Protein AF-A0A445JKV9-F1 (afdb_monomer)

Sequence (192 aa):
MEEHMKHLELVLLVLMQHDLKVNQNKCIFGQASFEYHRHIITSKGVATDPKKLEATWLWPIPKDIKGLRVFLGLGLIGYYWRFVKEYAVFHISLLEKVVGPTQQPQPLPFMLTEDLQISLDYEVLLTLDKEKHQVDGPIYYYVFNSLLYCLLVMHIYWWVLIFRMLVKQIQARGKVSEDVRSDSEDEDEHED

InterPro domains:
  IPR016439 Sphingosine N-acyltransferase Lag1/Lac1-like [PTHR12560] (131-191)
  IPR043128 Reverse transcriptase/Diguanylate cyclase domain [G3DSA:3.30.70.270] (1-48)
  IPR043502 DNA/RNA polymerase superfamily [SSF56672] (1-140)

Foldseek 3Di:
DVVQVVVVVVVVVVCVVVVHDDDPVPDDGDDQWDDDPQWIQHPVGIHGDVVLVVVLVPDDQDQEPVSL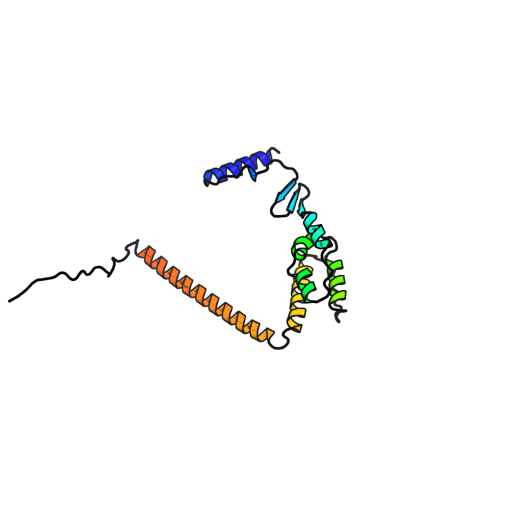CQNQPPHSCVVCVVVDPPSVVVNVVSCCVRVNDDPDDDDDDPDDPPVVSVVCNVVSVVVVVCVVCVDCVVVCVVVVVVVVVVVVVVVVVVVVVVVVVVVVCVVVVNPPPPDPPDPDPDDDDDDD

Solvent-accessible surface area (backbone atoms only — not comparable to full-atom values): 12041 Å² total; per-residue (Å²): 110,72,67,58,52,53,52,49,52,53,53,51,52,54,32,55,77,69,76,51,84,82,60,67,95,80,60,84,78,94,67,74,57,49,81,53,100,74,27,37,41,38,91,92,45,80,40,71,46,63,73,59,53,48,54,56,70,69,51,77,82,55,80,44,71,70,48,40,45,43,52,52,77,73,32,75,42,63,73,48,42,92,77,40,85,66,43,68,61,58,49,53,56,50,48,40,70,61,77,41,84,72,97,70,92,73,92,75,75,94,76,64,85,69,61,54,49,59,48,49,55,51,50,52,47,49,54,60,47,44,73,74,35,80,80,54,51,69,57,52,52,55,53,51,50,51,52,51,51,52,50,51,52,48,51,53,50,51,50,52,49,51,50,55,50,50,53,50,48,60,74,51,70,74,67,72,78,76,75,97,79,74,82,77,92,78,80,91,80,88,86,137

Secondary structure (DSSP, 8-state):
-HHHHHHHHHHHHHHHHTT----GGG---S-SEEEETTEEEETTEEEE-HHHHHHHHTSPPP-SHHHHHHHHTSSHHHHHGGGSTTHHHHHHHHHHHHH---S------S--TTHHHHHHHHHHHHHHHHHH-TTTHHHHHHHHHHHHHHHHHHHHHHHHHHHHHHHHHHHTTT-PPPPTT-----------

pLDDT: mean 71.94, std 15.73, range [35.44, 96.56]

Nearest PDB structures (foldseek):
  7o0h-assembly1_A  TM=6.120E-01  e=7.005E-03  White-tufted-ear marmoset simian foamy virus
  7o24-assembly1_A  TM=6.141E-01  e=9.662E-03  White-tufted-ear marmoset simian foamy virus
  4hkq-assembly1_A  TM=6.105E-01  e=3.977E-02  Xenotropic MuLV-related virus VP62

Mean predicted aligned error: 18.86 Å

Organism: Glycine soja (NCBI:txid3848)

Structure (mmCIF, N/CA/C/O backbone):
data_AF-A0A445JKV9-F1
#
_entry.id   AF-A0A445JKV9-F1
#
loop_
_atom_site.group_PDB
_atom_site.id
_atom_site.type_symbol
_atom_site.label_atom_id
_atom_site.label_alt_id
_atom_site.label_comp_id
_atom_site.label_asym_id
_atom_site.label_entity_id
_atom_site.label_seq_id
_atom_site.pdbx_PDB_ins_code
_atom_site.Cartn_x
_atom_site.Cartn_y
_atom_site.Cartn_z
_atom_site.occupancy
_atom_site.B_iso_or_equiv
_atom_site.auth_seq_id
_atom_site.auth_comp_id
_atom_site.auth_asym_id
_atom_site.auth_atom_id
_atom_site.pdbx_PDB_model_num
ATOM 1 N N . MET A 1 1 ? -5.142 24.068 16.099 1.00 78.50 1 MET A N 1
ATOM 2 C CA . MET A 1 1 ? -4.364 23.545 17.245 1.00 78.50 1 MET A CA 1
ATOM 3 C C . MET A 1 1 ? -5.272 22.941 18.309 1.00 78.50 1 MET A C 1
ATOM 5 O O . MET A 1 1 ? -5.038 21.810 18.704 1.00 78.50 1 MET A O 1
ATOM 9 N N . GLU A 1 2 ? -6.339 23.633 18.714 1.00 87.12 2 GLU A N 1
ATOM 10 C CA . GLU A 1 2 ? -7.327 23.107 19.674 1.00 87.12 2 GLU A CA 1
ATOM 11 C C . GLU A 1 2 ? -7.952 21.771 19.246 1.00 87.12 2 GLU A C 1
ATOM 13 O O . GLU A 1 2 ? -8.026 20.837 20.036 1.00 87.12 2 GLU A O 1
ATOM 18 N N . GLU A 1 3 ? -8.337 21.637 17.976 1.00 88.12 3 GLU A N 1
ATOM 19 C CA . GLU A 1 3 ? -8.896 20.390 17.438 1.00 88.12 3 GLU A CA 1
ATOM 20 C C . GLU A 1 3 ? -7.900 19.217 17.478 1.00 88.12 3 GLU A C 1
ATOM 22 O O . GLU A 1 3 ? -8.265 18.098 17.826 1.00 88.12 3 GLU A O 1
ATOM 27 N N . HIS A 1 4 ? -6.617 19.476 17.205 1.00 87.00 4 HIS A N 1
ATOM 28 C CA . HIS A 1 4 ? -5.565 18.459 17.298 1.00 87.00 4 HIS A CA 1
ATOM 29 C C . HIS A 1 4 ? -5.412 17.937 18.730 1.00 87.00 4 HIS A C 1
ATOM 31 O O . HIS A 1 4 ? -5.269 16.734 18.919 1.00 87.00 4 HIS A O 1
ATOM 37 N N . MET A 1 5 ? -5.490 18.821 19.730 1.00 90.12 5 MET A N 1
ATOM 38 C CA . MET A 1 5 ? -5.436 18.422 21.140 1.00 90.12 5 MET A CA 1
ATOM 39 C C . MET A 1 5 ? -6.629 17.547 21.530 1.00 90.12 5 MET A C 1
ATOM 41 O O . MET A 1 5 ? -6.430 16.523 22.176 1.00 90.12 5 MET A O 1
ATOM 45 N N . LYS A 1 6 ? -7.842 17.889 21.070 1.00 93.31 6 LYS A N 1
ATOM 46 C CA . LYS A 1 6 ? -9.047 17.070 21.298 1.00 93.31 6 LYS A CA 1
ATOM 47 C C . LYS A 1 6 ? -8.914 15.672 20.688 1.00 93.31 6 LYS A C 1
ATOM 49 O O . LYS A 1 6 ? -9.215 14.679 21.343 1.00 93.31 6 LYS A O 1
ATOM 54 N N . HIS A 1 7 ? -8.438 15.580 19.445 1.00 93.00 7 HIS A N 1
ATOM 55 C CA . HIS A 1 7 ? -8.210 14.287 18.795 1.00 93.00 7 HIS A CA 1
ATOM 56 C C . HIS A 1 7 ? -7.113 13.476 19.488 1.00 93.00 7 HIS A C 1
ATOM 58 O O . HIS A 1 7 ? -7.263 12.268 19.652 1.00 93.00 7 HIS A O 1
ATOM 64 N N . LEU A 1 8 ? -6.031 14.129 19.918 1.00 93.06 8 LEU A N 1
ATOM 65 C CA . LEU A 1 8 ? -4.949 13.472 20.641 1.00 93.06 8 LEU A CA 1
ATOM 66 C C . LEU A 1 8 ? -5.444 12.869 21.961 1.00 93.06 8 LEU A C 1
ATOM 68 O O . LEU A 1 8 ? -5.146 11.714 22.251 1.00 93.06 8 LEU A O 1
ATOM 72 N N . GLU A 1 9 ? -6.221 13.631 22.731 1.00 94.38 9 GLU A N 1
ATOM 73 C CA . GLU A 1 9 ? -6.819 13.172 23.985 1.00 94.38 9 GLU A CA 1
ATOM 74 C C . GLU A 1 9 ? -7.703 11.941 23.759 1.00 94.38 9 GLU A C 1
ATOM 76 O O . GLU A 1 9 ? -7.530 10.925 24.429 1.00 94.38 9 GLU A O 1
ATOM 81 N N . LEU A 1 10 ? -8.580 11.986 22.753 1.00 95.44 10 LEU A N 1
ATOM 82 C CA . LEU A 1 10 ? -9.461 10.869 22.418 1.00 95.44 10 LEU A CA 1
ATOM 83 C C . LEU A 1 10 ? -8.676 9.614 22.012 1.00 95.44 10 LEU A C 1
ATOM 85 O O . LEU A 1 10 ? -8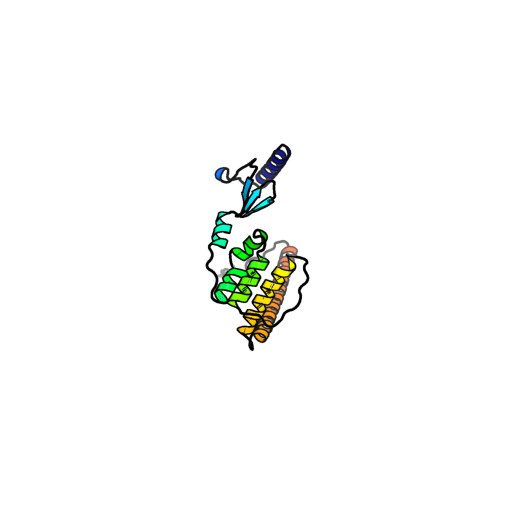.976 8.519 22.484 1.00 95.44 10 LEU A O 1
ATOM 89 N N . VAL A 1 11 ? -7.640 9.762 21.182 1.00 94.62 11 VAL A N 1
ATOM 90 C CA . VAL A 1 11 ? -6.785 8.642 20.763 1.00 94.62 11 VAL A CA 1
ATOM 91 C C . VAL A 1 11 ? -6.047 8.034 21.957 1.00 94.62 11 VAL A C 1
ATOM 93 O O . VAL A 1 11 ? -6.027 6.813 22.100 1.00 94.62 11 VAL A O 1
ATOM 96 N N . LEU A 1 12 ? -5.471 8.856 22.839 1.00 94.12 12 LEU A N 1
ATOM 97 C CA . LEU A 1 12 ? -4.770 8.366 24.028 1.00 94.12 12 LEU A CA 1
ATOM 98 C C . LEU A 1 12 ? -5.722 7.669 25.009 1.00 94.12 12 LEU A C 1
ATOM 100 O O . LEU A 1 12 ? -5.359 6.626 25.550 1.00 94.12 12 LEU A O 1
ATOM 104 N N . LEU A 1 13 ? -6.945 8.179 25.187 1.00 96.19 13 LEU A N 1
ATOM 105 C CA . LEU A 1 13 ? -7.973 7.533 26.008 1.00 96.19 13 LEU A CA 1
ATOM 106 C C . LEU A 1 13 ? -8.351 6.149 25.469 1.00 96.19 13 LEU A C 1
ATOM 108 O O . LEU A 1 13 ? -8.403 5.192 26.239 1.00 96.19 13 LEU A O 1
ATOM 112 N N . VAL A 1 14 ? -8.564 6.018 24.156 1.00 96.56 14 VAL A N 1
ATOM 113 C CA . VAL A 1 14 ? -8.874 4.724 23.521 1.00 96.56 14 VAL A CA 1
ATOM 114 C C . VAL A 1 14 ? -7.713 3.742 23.684 1.00 96.56 14 VAL A C 1
ATOM 116 O O . VAL A 1 14 ? -7.928 2.580 24.024 1.00 96.56 14 VAL A O 1
ATOM 119 N N . LEU A 1 15 ? -6.470 4.197 23.503 1.00 95.69 15 LEU A N 1
ATOM 120 C CA . LEU A 1 15 ? -5.293 3.352 23.722 1.00 95.69 15 LEU A CA 1
ATOM 121 C C . LEU A 1 15 ? -5.214 2.861 25.175 1.00 95.69 15 LEU A C 1
ATOM 123 O O . LEU A 1 15 ? -4.977 1.675 25.395 1.00 95.69 15 LEU A O 1
ATOM 127 N N . MET A 1 16 ? -5.483 3.734 26.152 1.00 95.00 16 MET A N 1
ATOM 128 C CA . MET A 1 16 ? -5.531 3.359 27.569 1.00 95.00 16 MET A CA 1
ATOM 129 C C . MET A 1 16 ? -6.638 2.343 27.874 1.00 95.00 16 MET A C 1
ATOM 131 O O . MET A 1 16 ? -6.401 1.405 28.629 1.00 95.00 16 MET A O 1
ATOM 135 N N . GLN A 1 17 ? -7.827 2.493 27.281 1.00 96.56 17 GLN A N 1
ATOM 136 C CA . GLN A 1 17 ? -8.946 1.556 27.466 1.00 96.56 17 GLN A CA 1
ATOM 137 C C . GLN A 1 17 ? -8.630 0.141 26.965 1.00 96.56 17 GLN A C 1
ATOM 139 O O . GLN A 1 17 ? -9.136 -0.831 27.522 1.00 96.56 17 GLN A O 1
ATOM 144 N N . HIS A 1 18 ? -7.790 0.022 25.936 1.00 96.12 18 HIS A N 1
ATOM 145 C CA . HIS A 1 18 ? -7.376 -1.256 25.354 1.00 96.12 18 HIS A CA 1
ATOM 146 C C . HIS A 1 18 ? -6.009 -1.756 25.858 1.00 96.12 18 HIS A C 1
ATOM 148 O O . HIS A 1 18 ? -5.449 -2.673 25.262 1.00 96.12 18 HIS A O 1
ATOM 154 N N . ASP A 1 19 ? -5.472 -1.166 26.933 1.00 93.88 19 ASP A N 1
ATOM 155 C CA . ASP A 1 19 ? -4.163 -1.501 27.523 1.00 93.88 19 ASP A CA 1
ATOM 156 C C . ASP A 1 19 ? -2.992 -1.433 26.510 1.00 93.88 19 ASP A C 1
ATOM 158 O O . ASP A 1 19 ? -1.994 -2.155 26.585 1.00 93.88 19 ASP A O 1
ATOM 162 N N . LEU A 1 20 ? -3.109 -0.533 25.525 1.00 95.12 20 LEU A N 1
ATOM 163 C CA . LEU A 1 20 ? -2.087 -0.262 24.518 1.00 95.12 20 LEU A CA 1
ATOM 164 C C . LEU A 1 20 ? -1.185 0.888 24.975 1.00 95.12 20 LEU A C 1
ATOM 166 O O . LEU A 1 20 ? -1.643 1.957 25.378 1.00 95.12 20 LEU A O 1
ATOM 170 N N . LYS A 1 21 ? 0.132 0.689 24.862 1.00 91.75 21 LYS A N 1
ATOM 171 C CA . LYS A 1 21 ? 1.142 1.671 25.279 1.00 91.75 21 LYS A CA 1
ATOM 172 C C . LYS A 1 21 ? 1.791 2.351 24.085 1.00 91.75 21 LYS A C 1
ATOM 174 O O . LYS A 1 21 ? 2.139 1.722 23.088 1.00 91.75 21 LYS A O 1
ATOM 179 N N . VAL A 1 22 ? 2.010 3.651 24.231 1.00 91.44 22 VAL A N 1
ATOM 180 C CA . VAL A 1 22 ? 2.654 4.490 23.224 1.00 91.44 22 VAL A CA 1
ATOM 181 C C . VAL A 1 22 ? 4.153 4.578 23.511 1.00 91.44 22 VAL A C 1
ATOM 183 O O . VAL A 1 22 ? 4.565 4.823 24.644 1.00 91.44 22 VAL A O 1
ATOM 186 N N . ASN A 1 23 ? 4.990 4.392 22.489 1.00 92.25 23 ASN A N 1
ATOM 187 C CA . ASN A 1 23 ? 6.436 4.555 22.622 1.00 92.25 23 ASN A CA 1
ATOM 188 C C . ASN A 1 23 ? 6.813 6.029 22.432 1.00 92.25 23 ASN A C 1
ATOM 190 O O . ASN A 1 23 ? 6.849 6.513 21.303 1.00 92.25 23 ASN A O 1
ATOM 194 N N . GLN A 1 24 ? 7.135 6.719 23.529 1.00 87.31 24 GLN A N 1
ATOM 195 C CA . GLN A 1 24 ? 7.471 8.147 23.518 1.00 87.31 24 GLN A CA 1
ATOM 196 C C . GLN A 1 24 ? 8.604 8.493 22.543 1.00 87.31 24 GLN A C 1
ATOM 198 O O . GLN A 1 24 ? 8.520 9.502 21.855 1.00 87.31 24 GLN A O 1
ATOM 203 N N . ASN A 1 25 ? 9.608 7.624 22.392 1.00 88.88 25 ASN A N 1
ATOM 204 C CA . ASN A 1 25 ? 10.743 7.873 21.496 1.00 88.88 25 ASN A CA 1
ATOM 205 C C . ASN A 1 25 ? 10.355 7.856 20.010 1.00 88.88 25 ASN A C 1
ATOM 207 O O . ASN A 1 25 ? 11.118 8.326 19.170 1.00 88.88 25 ASN A O 1
ATOM 211 N N . LYS A 1 26 ? 9.200 7.275 19.671 1.00 86.25 26 LYS A N 1
ATOM 212 C CA . LYS A 1 26 ? 8.681 7.200 18.298 1.00 86.25 26 LYS A CA 1
ATOM 213 C C . LYS A 1 26 ? 7.520 8.161 18.054 1.00 86.25 26 LYS A C 1
ATOM 215 O O . LYS A 1 26 ? 7.006 8.206 16.939 1.00 86.25 26 LYS A O 1
ATOM 220 N N . CYS A 1 27 ? 7.086 8.894 19.075 1.00 87.69 27 CYS A N 1
ATOM 221 C CA . CYS A 1 27 ? 5.915 9.749 18.997 1.00 87.69 27 CYS A CA 1
ATOM 222 C C . CYS A 1 27 ? 6.304 11.211 18.928 1.00 87.69 27 CYS A C 1
ATOM 224 O O . CYS A 1 27 ? 7.108 11.709 19.709 1.00 87.69 27 CYS A O 1
ATOM 226 N N . ILE A 1 28 ? 5.696 11.894 17.970 1.00 85.69 28 ILE A N 1
ATOM 227 C CA . ILE A 1 28 ? 5.957 13.289 17.690 1.00 85.69 28 ILE A CA 1
ATOM 228 C C . ILE A 1 28 ? 4.602 13.956 17.463 1.00 85.69 28 ILE A C 1
ATOM 230 O O . ILE A 1 28 ? 3.801 13.475 16.663 1.00 85.69 28 ILE A O 1
ATOM 234 N N . PHE A 1 29 ? 4.331 15.036 18.193 1.00 87.75 29 PHE A N 1
ATOM 235 C CA . PHE A 1 29 ? 3.024 15.696 18.218 1.00 87.75 29 PHE A CA 1
ATOM 236 C C . PHE A 1 29 ? 3.135 17.160 17.794 1.00 87.75 29 PHE A C 1
ATOM 238 O O . PHE A 1 29 ? 4.199 17.766 17.909 1.00 87.75 29 PHE A O 1
ATOM 245 N N . GLY A 1 30 ? 2.034 17.732 17.298 1.00 83.00 30 GLY A N 1
ATOM 246 C CA . GLY A 1 30 ? 1.961 19.158 16.962 1.00 83.00 30 GLY A CA 1
ATOM 247 C C . GLY A 1 30 ? 2.883 19.624 15.826 1.00 83.00 30 GLY A C 1
ATOM 248 O O . GLY A 1 30 ? 3.189 20.811 15.750 1.00 83.00 30 GLY A O 1
ATOM 249 N N . GLN A 1 31 ? 3.341 18.729 14.945 1.00 83.31 31 GLN A N 1
ATOM 250 C CA . GLN A 1 31 ? 4.184 19.105 13.807 1.00 83.31 31 GLN A CA 1
ATOM 251 C C . GLN A 1 31 ? 3.369 19.542 12.587 1.00 83.31 31 GLN A C 1
ATOM 253 O O . GLN A 1 31 ? 2.355 18.937 12.245 1.00 83.31 31 GLN A O 1
ATOM 258 N N . ALA A 1 32 ? 3.863 20.569 11.889 1.00 81.62 32 ALA A N 1
ATOM 259 C CA . ALA A 1 32 ? 3.296 21.034 10.620 1.00 81.62 32 ALA A CA 1
ATOM 260 C C . ALA A 1 32 ? 3.635 20.109 9.433 1.00 81.62 32 ALA A C 1
ATOM 262 O O . ALA A 1 32 ? 2.928 20.107 8.422 1.00 81.62 32 ALA A O 1
ATOM 263 N N . SER A 1 33 ? 4.709 19.328 9.560 1.00 81.44 33 SER A N 1
ATOM 264 C CA . SER A 1 33 ? 5.093 18.280 8.620 1.00 81.44 33 SER A CA 1
ATOM 265 C C . SER A 1 33 ? 5.762 17.125 9.350 1.00 81.44 33 SER A C 1
ATOM 267 O O . SER A 1 33 ? 6.628 17.385 10.183 1.00 81.44 33 SER A O 1
ATOM 269 N N . PHE A 1 34 ? 5.418 15.884 9.019 1.00 83.88 34 PHE A N 1
ATOM 270 C CA . PHE A 1 34 ? 6.028 14.698 9.627 1.00 83.88 34 PHE A CA 1
ATOM 271 C C . PHE A 1 34 ? 6.136 13.545 8.626 1.00 83.88 34 PHE A C 1
ATOM 273 O O . PHE A 1 34 ? 5.408 13.496 7.632 1.00 83.88 34 PHE A O 1
ATOM 280 N N . GLU A 1 35 ? 7.058 12.618 8.883 1.00 82.62 35 GLU A N 1
ATOM 281 C CA . GLU A 1 35 ? 7.246 11.434 8.047 1.00 82.62 35 GLU A CA 1
ATOM 282 C C . GLU A 1 35 ? 6.334 10.286 8.504 1.00 82.62 35 GLU A C 1
ATOM 284 O O . GLU A 1 35 ? 6.307 9.918 9.679 1.00 82.62 35 GLU A O 1
ATOM 289 N N . TYR A 1 36 ? 5.608 9.683 7.565 1.00 79.00 36 TYR A N 1
ATOM 290 C CA . TYR A 1 36 ? 4.782 8.506 7.785 1.00 79.00 36 TYR A CA 1
ATOM 291 C C . TYR A 1 36 ? 4.956 7.495 6.653 1.00 79.00 36 TYR A C 1
ATOM 293 O O . TYR A 1 36 ? 4.671 7.778 5.490 1.00 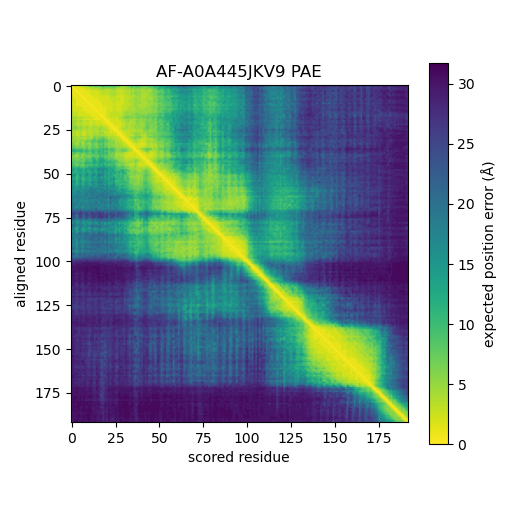79.00 36 TYR A O 1
ATOM 301 N N . HIS A 1 37 ? 5.419 6.290 7.000 1.00 68.94 37 HIS A N 1
ATOM 302 C CA . HIS A 1 37 ? 5.503 5.137 6.095 1.00 68.94 37 HIS A CA 1
ATOM 303 C C . HIS A 1 37 ? 6.121 5.461 4.715 1.00 68.94 37 HIS A C 1
ATOM 305 O O . HIS A 1 37 ? 5.691 4.912 3.698 1.00 68.94 37 HIS A O 1
ATOM 311 N N . ARG A 1 38 ? 7.179 6.300 4.705 1.00 69.19 38 ARG A N 1
ATOM 312 C CA . ARG A 1 38 ? 7.956 6.773 3.533 1.00 69.19 38 ARG A CA 1
ATOM 313 C C . ARG A 1 38 ? 7.385 7.985 2.781 1.00 69.19 38 ARG A C 1
ATOM 315 O O . ARG A 1 38 ? 7.838 8.269 1.672 1.00 69.19 38 ARG A O 1
ATOM 322 N N . HIS A 1 39 ? 6.435 8.693 3.380 1.00 74.31 39 HIS A N 1
ATOM 323 C CA . HIS A 1 39 ? 5.894 9.947 2.865 1.00 74.31 39 HIS A CA 1
ATOM 324 C C . HIS A 1 39 ? 6.048 11.064 3.882 1.00 74.31 39 HIS A C 1
ATOM 326 O O . HIS A 1 39 ? 5.985 10.832 5.083 1.00 74.31 39 HIS A O 1
ATOM 332 N N . ILE A 1 40 ? 6.185 12.284 3.391 1.00 80.62 40 ILE A N 1
ATOM 333 C CA . ILE A 1 40 ? 6.158 13.503 4.181 1.00 80.62 40 ILE A CA 1
ATOM 334 C C . ILE A 1 40 ? 4.742 14.062 4.084 1.00 80.62 40 ILE A C 1
ATOM 336 O O . ILE A 1 40 ? 4.295 14.493 3.021 1.00 80.62 40 ILE A O 1
ATOM 340 N N . ILE A 1 41 ? 4.016 14.035 5.195 1.00 81.62 41 ILE A N 1
ATOM 341 C CA . ILE A 1 41 ? 2.672 14.598 5.283 1.00 81.62 41 ILE A CA 1
ATOM 342 C C . ILE A 1 41 ? 2.813 16.057 5.690 1.00 81.62 41 ILE A C 1
ATOM 344 O O . ILE A 1 41 ? 3.472 16.366 6.679 1.00 81.62 41 ILE A O 1
ATOM 348 N N . THR A 1 42 ? 2.199 16.952 4.923 1.00 83.94 42 THR A N 1
ATOM 349 C CA . THR A 1 42 ? 2.175 18.397 5.177 1.00 83.94 42 THR A CA 1
ATOM 350 C C . THR A 1 42 ? 0.743 18.915 5.094 1.00 83.94 42 THR A C 1
ATOM 352 O O . THR A 1 42 ? -0.138 18.244 4.557 1.00 83.94 42 THR A O 1
ATOM 355 N N . SER A 1 43 ? 0.504 20.150 5.540 1.00 78.19 43 SER A N 1
ATOM 356 C CA . SER A 1 43 ? -0.802 20.810 5.376 1.00 78.19 43 SER A CA 1
ATOM 357 C C 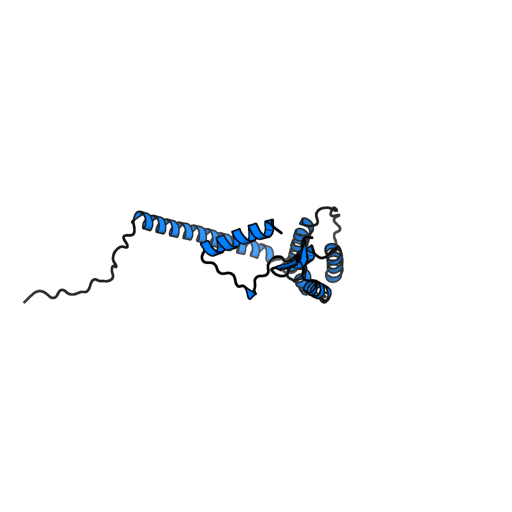. SER A 1 43 ? -1.247 20.963 3.916 1.00 78.19 43 SER A C 1
ATOM 359 O O . SER A 1 43 ? -2.437 21.097 3.652 1.00 78.19 43 SER A O 1
ATOM 361 N N . LYS A 1 44 ? -0.307 20.934 2.962 1.00 77.81 44 LYS A N 1
ATOM 362 C CA . LYS A 1 44 ? -0.582 21.033 1.520 1.00 77.81 44 LYS A CA 1
ATOM 363 C C . LYS A 1 44 ? -0.875 19.679 0.870 1.00 77.81 44 LYS A C 1
ATOM 365 O O . LYS A 1 44 ? -1.285 19.651 -0.286 1.00 77.81 44 LYS A O 1
ATOM 370 N N . GLY A 1 45 ? -0.652 18.577 1.585 1.00 78.75 45 GLY A N 1
ATOM 371 C CA . GLY A 1 45 ? -0.853 17.223 1.084 1.00 78.75 45 GLY A CA 1
ATOM 372 C C . GLY A 1 45 ? 0.292 16.277 1.430 1.00 78.75 45 GLY A C 1
ATOM 373 O O . GLY A 1 45 ? 1.178 16.582 2.234 1.00 78.75 45 GLY A O 1
ATOM 374 N N . VAL A 1 46 ? 0.250 15.106 0.801 1.00 80.44 46 VAL A N 1
ATOM 375 C CA . VAL A 1 46 ? 1.233 14.035 0.967 1.00 80.44 46 VAL A CA 1
ATOM 376 C C . VAL A 1 46 ? 2.303 14.179 -0.110 1.00 80.44 46 VAL A C 1
ATOM 378 O O . VAL A 1 46 ? 1.990 14.184 -1.298 1.00 80.44 46 VAL A O 1
ATOM 381 N N . ALA A 1 47 ? 3.559 14.293 0.301 1.00 74.94 47 ALA A N 1
ATOM 382 C CA . ALA A 1 47 ? 4.719 14.306 -0.579 1.00 74.94 47 ALA A CA 1
ATOM 383 C C . ALA A 1 47 ? 5.567 13.051 -0.353 1.00 74.94 47 ALA A C 1
ATOM 385 O O . ALA A 1 47 ? 5.568 12.463 0.725 1.00 74.94 47 ALA A O 1
ATOM 386 N N . THR A 1 48 ? 6.307 12.630 -1.370 1.00 74.19 48 THR A N 1
ATOM 387 C CA . THR A 1 48 ? 7.293 11.551 -1.237 1.00 74.19 48 THR A CA 1
ATOM 388 C C . THR A 1 48 ? 8.623 12.108 -0.724 1.00 74.19 48 THR A C 1
ATOM 390 O O . THR A 1 48 ? 8.958 13.256 -1.009 1.00 74.19 48 THR A O 1
ATOM 393 N N . ASP A 1 49 ? 9.390 11.295 0.009 1.00 74.00 49 ASP A N 1
ATOM 394 C CA . ASP A 1 49 ? 10.768 11.628 0.390 1.00 74.00 49 ASP A CA 1
ATOM 395 C C . ASP A 1 49 ? 11.627 11.939 -0.861 1.00 74.00 49 ASP A C 1
ATOM 397 O O . ASP A 1 49 ? 11.799 11.058 -1.717 1.00 74.00 49 ASP A O 1
ATOM 401 N N . PRO A 1 50 ? 12.191 13.157 -0.984 1.00 73.12 50 PRO A N 1
ATOM 402 C CA . PRO A 1 50 ? 12.979 13.556 -2.149 1.00 73.12 50 PRO A CA 1
ATOM 403 C C . PRO A 1 50 ? 14.157 12.616 -2.427 1.00 73.12 50 PRO A C 1
ATOM 405 O O . PRO A 1 50 ? 14.479 12.386 -3.589 1.00 73.12 50 PRO A O 1
ATOM 408 N N . LYS A 1 51 ? 14.736 11.972 -1.405 1.00 71.25 51 LYS A N 1
ATOM 409 C CA . LYS A 1 51 ? 15.852 11.025 -1.587 1.00 71.25 51 LYS A CA 1
ATOM 410 C C . LYS A 1 51 ? 15.470 9.808 -2.430 1.00 71.25 51 LYS A C 1
ATOM 412 O O . LYS A 1 51 ? 16.296 9.241 -3.142 1.00 71.25 51 LYS A O 1
ATOM 417 N N . LYS A 1 52 ? 14.207 9.382 -2.365 1.00 70.00 52 LYS A N 1
ATOM 418 C CA . LYS A 1 52 ? 13.709 8.244 -3.155 1.00 70.00 52 LYS A CA 1
ATOM 419 C C . LYS A 1 52 ? 13.314 8.647 -4.565 1.00 70.00 52 LYS A C 1
ATOM 421 O O . LYS A 1 52 ? 13.440 7.845 -5.492 1.00 70.00 52 LYS A O 1
ATOM 426 N N . LEU A 1 53 ? 12.895 9.899 -4.728 1.00 71.88 53 LEU A N 1
ATOM 427 C CA . LEU A 1 53 ? 12.713 10.501 -6.039 1.00 71.88 53 LEU A CA 1
ATOM 428 C C . LEU A 1 53 ? 14.061 10.646 -6.764 1.00 71.88 53 LEU A C 1
ATOM 430 O O . LEU A 1 53 ? 14.160 10.319 -7.941 1.00 71.88 53 LEU A O 1
ATOM 434 N N . GLU A 1 54 ? 15.125 11.022 -6.054 1.00 72.31 54 GLU A N 1
ATOM 435 C CA . GLU A 1 54 ? 16.487 11.049 -6.603 1.00 72.31 54 GLU A CA 1
ATOM 436 C C . GLU A 1 54 ? 16.963 9.659 -7.036 1.00 72.31 54 GLU A C 1
ATOM 438 O O . GLU A 1 54 ? 17.486 9.509 -8.135 1.00 72.31 54 GLU A O 1
ATOM 443 N N . ALA A 1 55 ? 16.726 8.618 -6.231 1.00 71.50 55 ALA A N 1
ATOM 444 C CA . ALA A 1 55 ? 17.064 7.242 -6.610 1.00 71.50 55 ALA A CA 1
ATOM 445 C C . ALA A 1 55 ? 16.309 6.767 -7.867 1.00 71.50 55 ALA A C 1
ATOM 447 O O . ALA A 1 55 ? 16.838 5.987 -8.655 1.00 71.50 55 ALA A O 1
ATOM 448 N N . THR A 1 56 ? 15.085 7.264 -8.062 1.00 68.88 56 THR A N 1
ATOM 449 C CA . THR A 1 56 ? 1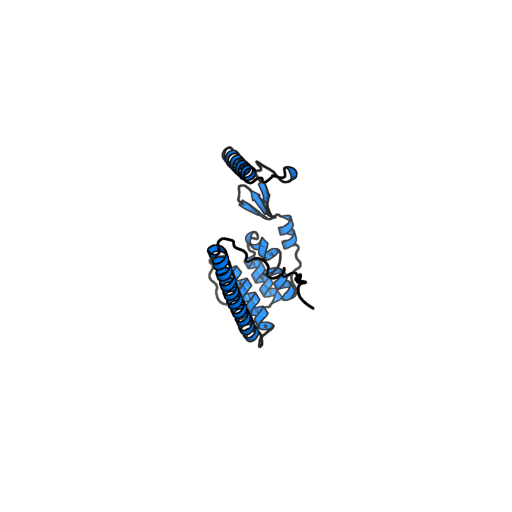4.297 7.048 -9.283 1.00 68.88 56 THR A CA 1
ATOM 450 C C . THR A 1 56 ? 14.931 7.758 -10.481 1.00 68.88 56 THR A C 1
ATOM 452 O O . THR A 1 56 ? 15.027 7.175 -11.557 1.00 68.88 56 THR A O 1
ATOM 455 N N . TRP A 1 57 ? 15.415 8.987 -10.291 1.00 70.69 57 TRP A N 1
ATOM 456 C CA . TRP A 1 57 ? 16.087 9.771 -11.330 1.00 70.69 57 TRP A CA 1
ATOM 457 C C . TRP A 1 57 ? 17.460 9.208 -11.729 1.00 70.69 57 TRP A C 1
ATOM 459 O O . TRP A 1 57 ? 17.833 9.227 -12.898 1.00 70.69 57 TRP A O 1
ATOM 469 N N . LEU A 1 58 ? 18.205 8.678 -10.759 1.00 74.62 58 LEU A N 1
ATOM 470 C CA . LEU A 1 58 ? 19.532 8.078 -10.937 1.00 74.62 58 LEU A CA 1
ATOM 471 C C . LEU A 1 58 ? 19.487 6.655 -11.508 1.00 74.62 58 LEU A C 1
ATOM 473 O O . LEU A 1 58 ? 20.538 6.051 -11.738 1.00 74.62 58 LEU A O 1
ATOM 477 N N . TRP A 1 59 ? 18.295 6.093 -11.709 1.00 74.19 59 TRP A N 1
ATOM 478 C CA . TRP A 1 59 ? 18.164 4.725 -12.177 1.00 74.19 59 TRP A CA 1
ATOM 479 C C . TRP A 1 59 ? 18.705 4.571 -13.612 1.00 74.19 59 TRP A C 1
ATOM 481 O O . TRP A 1 59 ? 18.380 5.377 -14.488 1.00 74.19 59 TRP A O 1
ATOM 491 N N . PRO A 1 60 ? 19.519 3.537 -13.897 1.00 79.19 60 PRO A N 1
ATOM 492 C CA . PRO A 1 60 ? 20.100 3.351 -15.220 1.00 79.19 60 PRO A CA 1
ATOM 493 C C . PRO A 1 60 ? 19.030 3.039 -16.269 1.00 79.19 60 PRO A C 1
ATOM 495 O O . PRO A 1 60 ? 18.149 2.209 -16.050 1.00 79.19 60 PRO A O 1
ATOM 498 N N . ILE A 1 61 ? 19.154 3.655 -17.446 1.00 75.62 61 ILE A N 1
ATOM 499 C CA . ILE A 1 61 ? 18.240 3.428 -18.572 1.00 75.62 61 ILE A CA 1
ATOM 500 C C . ILE A 1 61 ? 18.227 1.925 -18.915 1.00 75.62 61 ILE A C 1
ATOM 502 O O . ILE A 1 61 ? 19.290 1.369 -19.225 1.00 75.62 61 ILE A O 1
ATOM 506 N N . PRO A 1 62 ? 17.061 1.254 -18.860 1.00 75.88 62 PRO A N 1
ATOM 507 C CA . PRO A 1 62 ? 16.967 -0.162 -19.180 1.00 75.88 62 PRO A CA 1
ATOM 508 C C . PRO A 1 62 ? 17.335 -0.399 -20.647 1.00 75.88 62 PRO A C 1
ATOM 510 O O . PRO A 1 62 ? 16.878 0.313 -21.537 1.00 75.88 62 PRO A O 1
ATOM 513 N N . LYS A 1 63 ? 18.183 -1.404 -20.885 1.00 76.56 63 LYS A N 1
ATOM 514 C CA . LYS A 1 63 ? 18.645 -1.793 -22.230 1.00 76.56 63 LYS A CA 1
ATOM 515 C C . LYS A 1 63 ? 17.868 -2.972 -22.814 1.00 76.56 63 LYS A C 1
ATOM 517 O O . LYS A 1 63 ? 17.818 -3.118 -24.025 1.00 76.56 63 LYS A O 1
ATOM 522 N N . ASP A 1 64 ? 17.247 -3.764 -21.942 1.00 73.88 64 ASP A N 1
ATOM 523 C CA . ASP A 1 64 ? 16.524 -4.981 -22.295 1.00 73.88 64 ASP A CA 1
ATOM 524 C C . ASP A 1 64 ? 15.098 -4.938 -21.748 1.00 73.88 64 ASP A C 1
ATOM 526 O O . ASP A 1 64 ? 14.831 -4.343 -20.701 1.00 73.88 64 ASP A O 1
ATOM 530 N N . ILE A 1 65 ? 14.206 -5.695 -22.383 1.00 69.50 65 ILE A N 1
ATOM 531 C CA . ILE A 1 65 ? 12.800 -5.868 -21.988 1.00 69.50 65 ILE A CA 1
ATOM 532 C C . ILE A 1 65 ? 12.660 -6.311 -20.520 1.00 69.50 65 ILE A C 1
ATOM 534 O O . ILE A 1 65 ? 11.760 -5.867 -19.810 1.00 69.50 65 ILE A O 1
ATOM 538 N N . LYS A 1 66 ? 13.567 -7.163 -20.024 1.00 71.75 66 LYS A N 1
ATOM 539 C CA . LYS A 1 66 ? 13.573 -7.584 -18.611 1.00 71.75 66 LYS A CA 1
ATOM 540 C C . LYS A 1 66 ? 13.874 -6.414 -17.674 1.00 71.75 66 LYS A C 1
ATOM 542 O O . LYS A 1 66 ? 13.200 -6.259 -16.661 1.00 71.75 66 LYS A O 1
ATOM 547 N N . GLY A 1 67 ? 14.854 -5.584 -18.030 1.00 73.06 67 GLY A N 1
ATOM 548 C CA . GLY A 1 67 ? 15.189 -4.376 -17.280 1.00 73.06 67 GLY A CA 1
ATOM 549 C C . GLY A 1 67 ? 14.055 -3.358 -17.322 1.00 73.06 67 GLY A C 1
ATOM 550 O O . GLY A 1 67 ? 13.745 -2.753 -16.304 1.00 73.06 67 GLY A O 1
ATOM 551 N N . LEU A 1 68 ? 13.386 -3.238 -18.469 1.00 73.12 68 LEU A N 1
ATOM 552 C CA . LEU A 1 68 ? 12.222 -2.380 -18.654 1.00 73.12 68 LEU A CA 1
ATOM 553 C C . LEU A 1 68 ? 11.041 -2.846 -17.794 1.00 73.12 68 LEU A C 1
ATOM 555 O O . LEU A 1 68 ? 10.453 -2.045 -17.087 1.00 73.12 68 LEU A O 1
ATOM 559 N N . ARG A 1 69 ? 10.749 -4.151 -17.746 1.00 69.94 69 ARG A N 1
ATOM 560 C CA . ARG A 1 69 ? 9.698 -4.706 -16.875 1.00 69.94 69 ARG A CA 1
ATOM 561 C C . ARG A 1 69 ? 9.982 -4.459 -15.390 1.00 69.94 69 ARG A C 1
ATOM 563 O O . ARG A 1 69 ? 9.065 -4.135 -14.643 1.00 69.94 69 ARG A O 1
ATOM 570 N N . VAL A 1 70 ? 11.237 -4.597 -14.961 1.00 71.69 70 VAL A N 1
ATOM 571 C CA . VAL A 1 70 ? 11.654 -4.298 -13.579 1.00 71.69 70 VAL A CA 1
ATOM 572 C C . VAL A 1 70 ? 11.559 -2.799 -13.283 1.00 71.69 70 VAL A C 1
ATOM 574 O O . VAL A 1 70 ? 11.134 -2.418 -12.198 1.00 71.69 70 VAL A O 1
ATOM 577 N N . PHE A 1 71 ? 11.913 -1.955 -14.251 1.00 72.75 71 PHE A N 1
ATOM 578 C CA . PHE A 1 71 ? 11.831 -0.500 -14.150 1.00 72.75 71 PHE A CA 1
ATOM 579 C C . PHE A 1 71 ? 10.378 -0.003 -14.071 1.00 72.75 71 PHE A C 1
ATOM 581 O O . PHE A 1 71 ? 10.075 0.849 -13.239 1.00 72.75 71 PHE A O 1
ATOM 588 N N . LEU A 1 72 ? 9.488 -0.571 -14.893 1.00 69.69 72 LEU A N 1
ATOM 589 C CA . LEU A 1 72 ? 8.108 -0.117 -15.079 1.00 69.69 72 LEU A CA 1
ATOM 590 C C . LEU A 1 72 ? 7.100 -0.793 -14.145 1.00 69.69 72 LEU A C 1
ATOM 592 O O . LEU A 1 72 ? 6.390 -0.112 -13.415 1.00 69.69 72 LEU A O 1
ATOM 596 N N . GLY A 1 73 ? 7.050 -2.127 -14.140 1.00 62.31 73 GLY A N 1
ATOM 597 C CA . GLY A 1 73 ? 5.940 -2.875 -13.538 1.00 62.31 73 GLY A CA 1
ATOM 598 C C . GLY A 1 73 ? 6.177 -3.398 -12.119 1.00 62.31 73 GLY A C 1
ATOM 599 O O . GLY A 1 73 ? 5.226 -3.793 -11.454 1.00 62.31 73 GLY A O 1
ATOM 600 N N . LEU A 1 74 ? 7.426 -3.455 -11.639 1.00 51.72 74 LEU A N 1
ATOM 601 C CA . LEU A 1 74 ? 7.773 -4.131 -10.371 1.00 51.72 74 LEU A CA 1
ATOM 602 C C . LEU A 1 74 ? 8.742 -3.340 -9.471 1.00 51.72 74 LEU A C 1
ATOM 604 O O . LEU A 1 74 ? 9.144 -3.831 -8.415 1.00 51.72 74 LEU A O 1
ATOM 608 N N . GLY A 1 75 ? 9.136 -2.131 -9.880 1.00 59.88 75 GLY A N 1
ATOM 609 C CA . GLY A 1 75 ? 10.156 -1.317 -9.217 1.00 59.88 75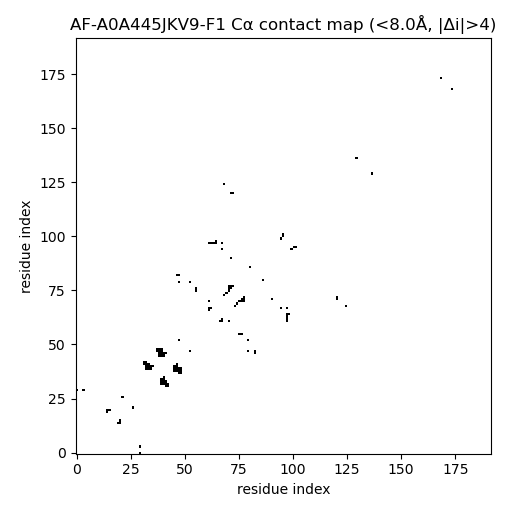 GLY A CA 1
ATOM 610 C C . GLY A 1 75 ? 9.611 -0.138 -8.405 1.00 59.88 75 GLY A C 1
ATOM 611 O O . GLY A 1 75 ? 8.420 0.159 -8.392 1.00 59.88 75 GLY A O 1
ATOM 612 N N . LEU A 1 76 ? 10.532 0.589 -7.761 1.00 56.84 76 LEU A N 1
ATOM 613 C CA . LEU A 1 76 ? 10.280 1.800 -6.956 1.00 56.84 76 LEU A CA 1
ATOM 614 C C . LEU A 1 76 ? 9.465 2.873 -7.703 1.00 56.84 76 LEU A C 1
ATOM 616 O O . LEU A 1 76 ? 8.769 3.676 -7.092 1.00 56.84 76 LEU A O 1
ATOM 620 N N . ILE A 1 77 ? 9.529 2.873 -9.027 1.00 65.06 77 ILE A N 1
ATOM 621 C CA . ILE A 1 77 ? 9.025 3.942 -9.883 1.00 65.06 77 ILE A CA 1
ATOM 622 C C . ILE A 1 77 ? 7.517 3.821 -10.089 1.00 65.06 77 ILE A C 1
ATOM 624 O O . ILE A 1 77 ? 6.821 4.821 -9.957 1.00 65.06 77 ILE A O 1
ATOM 628 N N . GLY A 1 78 ? 6.991 2.603 -10.253 1.00 64.94 78 GLY A N 1
ATOM 629 C CA . GLY A 1 78 ? 5.546 2.347 -10.260 1.00 64.94 78 GLY A CA 1
ATOM 630 C C . GLY A 1 78 ? 4.861 2.667 -8.923 1.00 64.94 78 GLY A C 1
ATOM 631 O O . GLY A 1 78 ? 3.648 2.818 -8.866 1.00 64.94 78 GLY A O 1
ATOM 632 N N . TYR A 1 79 ? 5.616 2.832 -7.832 1.00 69.00 79 TYR A N 1
ATOM 633 C CA . TYR A 1 79 ? 5.080 3.346 -6.568 1.00 69.00 79 TYR A CA 1
ATOM 634 C C . TYR A 1 79 ? 5.077 4.882 -6.522 1.00 69.00 79 TYR A C 1
ATOM 636 O O . TYR A 1 79 ? 4.122 5.489 -6.037 1.00 69.00 79 TYR A O 1
ATOM 644 N N . TYR A 1 80 ? 6.120 5.523 -7.060 1.00 67.69 80 TYR A N 1
ATOM 645 C CA . TYR A 1 80 ? 6.318 6.976 -6.989 1.00 67.69 80 TYR A CA 1
ATOM 646 C C . TYR A 1 80 ? 5.806 7.769 -8.202 1.00 67.69 80 TYR A C 1
ATOM 648 O O . TYR A 1 80 ? 5.747 8.994 -8.138 1.00 67.69 80 TYR A O 1
ATOM 656 N N . TRP A 1 81 ? 5.381 7.105 -9.277 1.00 69.38 81 TRP A N 1
ATOM 657 C CA . TRP A 1 81 ? 4.878 7.714 -10.515 1.00 69.38 81 TRP A CA 1
ATOM 658 C C . TRP A 1 81 ? 3.753 8.740 -10.310 1.00 69.38 81 TRP A C 1
ATOM 660 O O . TRP A 1 81 ? 3.763 9.780 -10.962 1.00 69.38 81 TRP A O 1
ATOM 670 N N . ARG A 1 82 ? 2.846 8.530 -9.339 1.00 65.69 82 ARG A N 1
ATOM 671 C CA . ARG A 1 82 ? 1.793 9.502 -8.965 1.00 65.69 82 ARG A CA 1
ATOM 672 C C . ARG A 1 82 ? 2.355 10.865 -8.537 1.00 65.69 82 ARG A C 1
ATOM 674 O O . ARG A 1 82 ? 1.631 11.855 -8.561 1.00 65.69 82 ARG A O 1
ATOM 681 N N . PHE A 1 83 ? 3.627 10.923 -8.145 1.00 66.00 83 PHE A N 1
ATOM 682 C CA . PHE A 1 83 ? 4.327 12.136 -7.721 1.00 66.00 83 PHE A CA 1
ATOM 683 C C . PHE A 1 83 ? 5.263 12.707 -8.800 1.00 66.00 83 PHE A C 1
ATOM 685 O O . PHE A 1 83 ? 5.833 13.780 -8.600 1.00 66.00 83 PHE A O 1
ATOM 692 N N . VAL A 1 84 ? 5.410 12.029 -9.944 1.00 67.25 84 VAL A N 1
ATOM 693 C CA . VAL A 1 84 ? 6.243 12.457 -11.075 1.00 67.25 84 VAL A CA 1
ATOM 694 C C . VAL A 1 84 ? 5.343 13.063 -12.151 1.00 67.25 84 VAL A C 1
ATOM 696 O O . VAL A 1 84 ? 4.570 12.368 -12.811 1.00 67.25 84 VAL A O 1
ATOM 699 N N . LYS A 1 85 ? 5.437 14.381 -12.354 1.00 65.25 85 LYS A N 1
ATOM 700 C CA . LYS A 1 85 ? 4.743 15.039 -13.471 1.00 65.25 85 LYS A CA 1
ATOM 701 C C . LYS A 1 85 ? 5.283 14.511 -14.799 1.00 65.25 85 LYS A C 1
ATOM 703 O O . LYS A 1 85 ? 6.480 14.289 -14.926 1.00 65.25 85 LYS A O 1
ATOM 708 N N . GLU A 1 86 ? 4.387 14.317 -15.767 1.00 65.88 86 GLU A N 1
ATOM 709 C CA . GLU A 1 86 ? 4.717 13.856 -17.129 1.00 65.88 86 GLU A CA 1
ATOM 710 C C . GLU A 1 86 ? 5.348 12.455 -17.204 1.00 65.88 86 GLU A C 1
ATOM 712 O O . GLU A 1 86 ? 5.880 12.061 -18.243 1.00 65.88 86 GLU A O 1
ATOM 717 N N . TYR A 1 87 ? 5.213 11.657 -16.137 1.00 67.56 87 TYR A N 1
ATOM 718 C CA . TYR A 1 87 ? 5.699 10.280 -16.101 1.00 67.56 87 TYR A CA 1
ATOM 719 C C . TYR A 1 87 ? 5.228 9.457 -17.304 1.00 67.56 87 TYR A C 1
ATOM 721 O O . TYR A 1 87 ? 6.031 8.763 -17.916 1.00 67.56 87 TYR A O 1
ATOM 729 N N . ALA A 1 88 ? 3.958 9.595 -17.695 1.00 63.91 88 ALA A N 1
ATOM 730 C CA . ALA A 1 88 ? 3.392 8.887 -18.841 1.00 63.91 88 ALA A CA 1
ATOM 731 C C . ALA A 1 88 ? 4.140 9.185 -20.156 1.00 63.91 88 ALA A C 1
ATOM 733 O O . ALA A 1 88 ? 4.399 8.274 -20.937 1.00 63.91 88 ALA A O 1
ATOM 734 N N . VAL A 1 89 ? 4.548 10.437 -20.388 1.00 69.69 89 VAL A N 1
ATOM 735 C CA . VAL A 1 89 ? 5.263 10.843 -21.614 1.00 69.69 89 VAL A CA 1
ATOM 736 C C . VAL A 1 89 ? 6.678 10.267 -21.629 1.00 69.69 89 VAL A C 1
ATOM 738 O O . VAL A 1 89 ? 7.122 9.711 -22.636 1.00 69.69 89 VAL A O 1
ATOM 741 N N . PHE A 1 90 ? 7.372 10.348 -20.492 1.00 72.44 90 PHE A N 1
ATOM 742 C CA . PHE A 1 90 ? 8.682 9.727 -20.314 1.00 72.44 90 PHE A CA 1
ATOM 743 C C . PHE A 1 90 ? 8.616 8.202 -20.500 1.00 72.44 90 PHE A C 1
ATOM 745 O O . PHE A 1 90 ? 9.450 7.618 -21.191 1.00 72.44 90 PHE A O 1
ATOM 752 N N . HIS A 1 91 ? 7.587 7.572 -19.937 1.00 69.38 91 HIS A N 1
ATOM 753 C CA . HIS A 1 91 ? 7.340 6.137 -19.999 1.00 69.38 91 HIS A CA 1
ATOM 754 C C . HIS A 1 91 ? 7.113 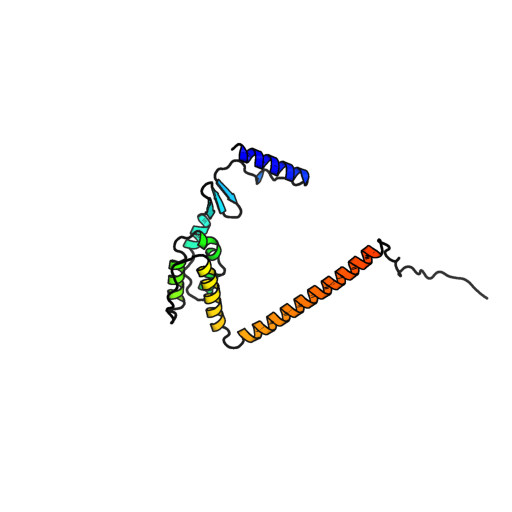5.642 -21.429 1.00 69.38 91 HIS A C 1
ATOM 756 O O . HIS A 1 91 ? 7.765 4.695 -21.865 1.00 69.38 91 HIS A O 1
ATOM 762 N N . ILE A 1 92 ? 6.232 6.310 -22.179 1.00 69.25 92 ILE A N 1
ATOM 763 C CA . ILE A 1 92 ? 5.947 5.999 -23.587 1.00 69.25 92 ILE A CA 1
ATOM 764 C C . ILE A 1 92 ? 7.219 6.132 -24.435 1.00 69.25 92 ILE A C 1
ATOM 766 O O . ILE A 1 92 ? 7.548 5.227 -25.199 1.00 69.25 92 ILE A O 1
ATOM 770 N N . SER A 1 93 ? 7.983 7.208 -24.233 1.00 73.56 93 SER A N 1
ATOM 771 C CA . SER A 1 93 ? 9.236 7.444 -24.964 1.00 73.56 93 SER A CA 1
ATOM 772 C C . SER A 1 93 ? 10.288 6.363 -24.683 1.00 73.56 93 SER A C 1
ATOM 774 O O . SER A 1 93 ? 11.054 5.968 -25.563 1.00 73.56 93 SER A O 1
ATOM 776 N N . LEU A 1 94 ? 10.348 5.872 -23.441 1.00 72.00 94 LEU A N 1
ATOM 777 C CA . LEU A 1 94 ? 11.270 4.811 -23.049 1.00 72.00 94 LEU A CA 1
ATOM 778 C C . LEU A 1 94 ? 10.850 3.448 -23.616 1.00 72.00 94 LEU A C 1
ATOM 780 O O . LEU A 1 94 ? 11.710 2.689 -24.064 1.00 72.00 94 LEU A O 1
ATOM 784 N N . LEU A 1 95 ? 9.546 3.155 -23.627 1.00 68.12 95 LEU A N 1
ATOM 785 C CA . LEU A 1 95 ? 8.989 1.951 -24.246 1.00 68.12 95 LEU A CA 1
ATOM 786 C C . LEU A 1 95 ? 9.343 1.884 -25.735 1.00 68.12 95 LEU A C 1
ATOM 788 O O . LEU A 1 95 ? 9.913 0.887 -26.172 1.00 68.12 95 LEU A O 1
ATOM 792 N N . GLU A 1 96 ? 9.087 2.958 -26.485 1.00 68.81 96 GLU A N 1
ATOM 793 C CA . GLU A 1 96 ? 9.384 3.036 -27.922 1.00 68.81 96 GLU A CA 1
ATOM 794 C C . GLU A 1 96 ? 10.878 2.814 -28.211 1.00 68.81 96 GLU A C 1
ATOM 796 O O . GLU A 1 96 ? 11.252 2.146 -29.174 1.00 68.81 96 GLU A O 1
ATOM 801 N N . LYS A 1 97 ? 11.754 3.304 -27.328 1.00 73.19 97 LYS A N 1
ATOM 802 C CA . LYS A 1 97 ? 13.208 3.170 -27.474 1.00 73.19 97 LYS A CA 1
ATOM 803 C C . LYS A 1 97 ? 13.735 1.755 -27.210 1.00 73.19 97 LYS A C 1
ATOM 805 O O . LYS A 1 97 ? 14.749 1.383 -27.797 1.00 73.19 97 LYS A O 1
ATOM 810 N N . VAL A 1 98 ? 13.105 0.992 -26.312 1.00 67.88 98 VAL A N 1
ATOM 811 C CA . VAL A 1 98 ? 13.565 -0.358 -25.920 1.00 67.88 98 VAL A CA 1
ATOM 812 C C . VAL A 1 98 ? 12.876 -1.459 -26.727 1.00 67.88 98 VAL A C 1
ATOM 814 O O . VAL A 1 98 ? 13.505 -2.465 -27.041 1.00 67.88 98 VAL A O 1
ATOM 817 N N . VAL A 1 99 ? 11.597 -1.282 -27.057 1.00 67.12 99 VAL A N 1
ATOM 818 C CA . VAL A 1 99 ? 10.786 -2.274 -27.785 1.00 67.12 99 VAL A CA 1
ATOM 819 C C . VAL A 1 99 ? 10.804 -2.016 -29.301 1.00 67.12 99 VAL A C 1
ATOM 821 O O . VAL A 1 99 ? 10.594 -2.942 -30.081 1.00 67.12 99 VAL A O 1
ATOM 824 N N . GLY A 1 100 ? 11.139 -0.795 -29.733 1.00 61.31 100 GLY A N 1
ATOM 825 C CA . GLY A 1 100 ? 11.023 -0.354 -31.123 1.00 61.31 100 GLY A CA 1
ATOM 826 C C . GLY A 1 100 ? 9.627 0.208 -31.429 1.00 61.31 100 GLY A C 1
ATOM 827 O O . GLY A 1 100 ? 8.741 0.160 -30.573 1.00 61.31 100 GLY A O 1
ATOM 828 N N . PRO A 1 101 ? 9.404 0.762 -32.636 1.00 56.28 101 PRO A N 1
ATOM 829 C CA . PRO A 1 101 ? 8.098 1.278 -33.024 1.00 56.28 101 PRO A CA 1
ATOM 830 C C . PRO A 1 101 ? 7.087 0.129 -33.088 1.00 56.28 101 PRO A C 1
ATOM 832 O O . PRO A 1 101 ? 7.126 -0.711 -33.987 1.00 56.28 101 PRO A O 1
ATOM 835 N N . THR A 1 102 ? 6.168 0.091 -32.127 1.00 46.59 102 THR A N 1
ATOM 836 C CA . THR A 1 102 ? 5.050 -0.848 -32.131 1.00 46.59 102 THR A CA 1
ATOM 837 C C . THR A 1 102 ? 4.150 -0.519 -33.317 1.00 46.59 102 THR A C 1
ATOM 839 O O . THR A 1 102 ? 3.614 0.584 -33.433 1.00 46.59 102 THR A O 1
ATOM 842 N N . GLN A 1 103 ? 3.986 -1.470 -34.231 1.00 45.25 103 GLN A N 1
ATOM 843 C CA . GLN A 1 103 ? 3.130 -1.316 -35.400 1.00 45.25 103 GLN A CA 1
ATOM 844 C C . GLN A 1 103 ? 1.655 -1.407 -34.982 1.00 45.25 103 GLN A C 1
ATOM 846 O O . GLN A 1 103 ? 1.037 -2.451 -35.143 1.00 45.25 103 GLN A O 1
ATOM 851 N N . GLN A 1 104 ? 1.105 -0.327 -34.415 1.00 39.28 104 GLN A N 1
ATOM 852 C CA . GLN A 1 104 ? -0.328 0.005 -34.419 1.00 39.28 104 GLN A CA 1
ATOM 853 C C . GLN A 1 104 ? -0.583 1.363 -33.734 1.00 39.28 104 GLN A C 1
ATOM 855 O O . GLN A 1 104 ? -0.516 1.455 -32.510 1.00 39.28 104 GLN A O 1
ATOM 860 N N . PRO A 1 105 ? -0.922 2.426 -34.487 1.00 41.72 105 PRO A N 1
ATOM 861 C CA . PRO A 1 105 ? -1.454 3.646 -33.905 1.00 41.72 105 PRO A CA 1
ATOM 862 C C . PRO A 1 105 ? -2.965 3.469 -33.718 1.00 41.72 105 PRO A C 1
ATOM 864 O O . PRO A 1 105 ? -3.712 3.450 -34.696 1.00 41.72 105 PRO A O 1
ATOM 867 N N . GLN A 1 106 ? -3.436 3.349 -32.477 1.00 35.44 106 GLN A N 1
ATOM 868 C CA . GLN A 1 106 ? -4.827 3.682 -32.168 1.00 35.44 106 GLN A CA 1
ATOM 869 C C . GLN A 1 106 ? -4.866 5.023 -31.429 1.00 35.44 106 GLN A C 1
ATOM 871 O O . GLN A 1 106 ? -4.108 5.211 -30.476 1.00 35.44 106 GLN A O 1
ATOM 876 N N . PRO A 1 107 ? -5.702 5.980 -31.870 1.00 44.75 107 PRO A N 1
ATOM 877 C CA . PRO A 1 107 ? -5.791 7.280 -31.228 1.00 44.75 107 PRO A CA 1
ATOM 878 C C . PRO A 1 107 ? -6.519 7.107 -29.894 1.00 44.75 107 PRO A C 1
ATOM 880 O O . PRO A 1 107 ? -7.739 6.961 -29.866 1.00 44.75 107 PRO A O 1
ATOM 883 N N . LEU A 1 108 ? -5.777 7.096 -28.785 1.00 44.62 108 LEU A N 1
ATOM 884 C CA . LEU A 1 108 ? -6.386 7.084 -27.458 1.00 44.62 108 LEU A CA 1
ATOM 885 C C . LEU A 1 108 ? -6.750 8.513 -27.029 1.00 44.62 108 LEU A C 1
ATOM 887 O O . LEU A 1 108 ? -5.941 9.432 -27.196 1.00 44.62 108 LEU A O 1
ATOM 891 N N . PRO A 1 109 ? -7.974 8.726 -26.511 1.00 36.97 109 PRO A N 1
ATOM 892 C CA . PRO A 1 109 ? -8.464 10.046 -26.177 1.00 36.97 109 PRO A CA 1
ATOM 893 C C . PRO A 1 109 ? -7.715 10.585 -24.963 1.00 36.97 109 PRO A C 1
ATOM 895 O O . PRO A 1 109 ? -7.453 9.885 -23.987 1.00 36.97 109 PRO A O 1
ATOM 898 N N . PHE A 1 110 ? -7.435 11.880 -25.010 1.00 52.91 110 PHE A N 1
ATOM 899 C CA . PHE A 1 110 ? -7.095 12.678 -23.847 1.00 52.91 110 PHE A CA 1
ATOM 900 C C . PHE A 1 110 ? -8.276 12.651 -22.865 1.00 52.91 110 PHE A C 1
ATOM 902 O O . PHE A 1 110 ? -9.175 13.471 -22.999 1.00 52.91 110 PHE A O 1
ATOM 909 N N . MET A 1 111 ? -8.321 11.699 -21.925 1.00 36.22 111 MET A N 1
ATOM 910 C CA . MET A 1 111 ? -8.965 11.866 -20.614 1.00 36.22 111 MET A CA 1
ATOM 911 C C . MET A 1 111 ? -8.808 10.632 -19.712 1.00 36.22 111 MET A C 1
ATOM 913 O O . MET A 1 111 ? -9.058 9.510 -20.129 1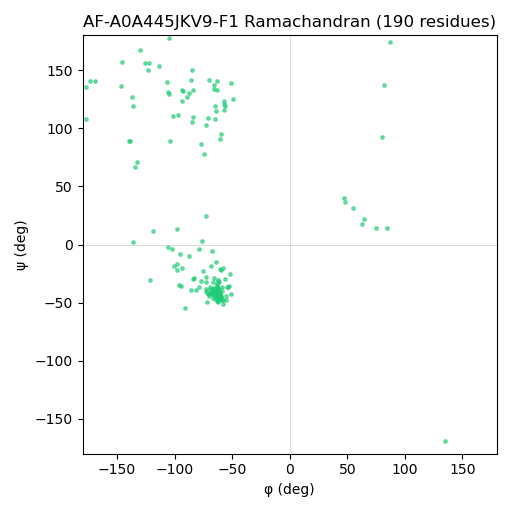.00 36.22 111 MET A O 1
ATOM 917 N N . LEU A 1 112 ? -8.479 10.932 -18.447 1.00 36.84 112 LEU A N 1
ATOM 918 C CA . LEU A 1 112 ? -8.355 10.077 -17.256 1.00 36.84 112 LEU A CA 1
ATOM 919 C C . LEU A 1 112 ? -7.040 9.282 -17.128 1.00 36.84 112 LEU A C 1
ATOM 921 O O . LEU A 1 112 ? -6.859 8.158 -17.580 1.00 36.84 112 LEU A O 1
ATOM 925 N N . THR A 1 113 ? -6.110 9.923 -16.419 1.00 54.09 113 THR A N 1
ATOM 926 C CA . THR A 1 113 ? -4.740 9.493 -16.101 1.00 54.09 113 THR A CA 1
ATOM 927 C C . THR A 1 113 ? -4.630 8.286 -15.160 1.00 54.09 113 THR A C 1
ATOM 929 O O . THR A 1 113 ? -3.517 7.831 -14.920 1.00 54.09 113 THR A O 1
ATOM 932 N N . GLU A 1 114 ? -5.732 7.769 -14.609 1.00 51.25 114 GLU A N 1
ATOM 933 C CA . GLU A 1 114 ? -5.708 6.581 -13.736 1.00 51.25 114 GLU A CA 1
ATOM 934 C C . GLU A 1 114 ? -6.033 5.285 -14.502 1.00 51.25 114 GLU A C 1
ATOM 936 O O . GLU A 1 114 ? -5.391 4.263 -14.257 1.00 51.25 114 GLU A O 1
ATOM 941 N N . ASP A 1 115 ? -6.921 5.335 -15.500 1.00 49.03 115 ASP A N 1
ATOM 942 C CA . ASP A 1 115 ? -7.318 4.155 -16.286 1.00 49.03 115 ASP A CA 1
ATOM 943 C C . ASP A 1 115 ? -6.261 3.765 -17.331 1.00 49.03 115 ASP A C 1
ATOM 945 O O . ASP A 1 115 ? -6.037 2.583 -17.605 1.00 49.03 115 ASP A O 1
ATOM 949 N N . LEU A 1 116 ? -5.538 4.759 -17.864 1.00 54.16 116 LEU A N 1
ATOM 950 C CA . LEU A 1 116 ? -4.471 4.533 -18.840 1.00 54.16 116 LEU A CA 1
ATOM 951 C C . LEU A 1 116 ? -3.286 3.759 -18.239 1.00 54.16 116 LEU A C 1
ATOM 953 O O . LEU A 1 116 ? -2.626 3.020 -18.959 1.00 54.16 116 LEU A O 1
ATOM 957 N N . GLN A 1 117 ? -3.025 3.881 -16.932 1.00 51.19 117 GLN A N 1
ATOM 958 C CA . GLN A 1 117 ? -1.905 3.184 -16.294 1.00 51.19 117 GLN A CA 1
ATOM 959 C C . GLN A 1 117 ? -2.156 1.690 -16.164 1.00 51.19 117 GLN A C 1
ATOM 961 O O . GLN A 1 117 ? -1.299 0.891 -16.525 1.00 51.19 117 GLN A O 1
ATOM 966 N N . ILE A 1 118 ? -3.324 1.309 -15.644 1.00 53.94 118 ILE A N 1
ATOM 967 C CA . ILE A 1 118 ? -3.666 -0.103 -15.463 1.00 53.94 118 ILE A CA 1
ATOM 968 C C . ILE A 1 118 ? -3.752 -0.771 -16.836 1.00 53.94 118 ILE A C 1
ATOM 970 O O . ILE A 1 118 ? -3.266 -1.888 -16.999 1.00 53.94 118 ILE A O 1
ATOM 974 N N . SER A 1 119 ? -4.299 -0.062 -17.831 1.00 52.03 119 SER A N 1
ATOM 975 C CA . SER A 1 119 ? -4.329 -0.536 -19.213 1.00 52.03 119 SER A CA 1
ATOM 976 C C . SER A 1 119 ? -2.921 -0.703 -19.779 1.00 52.03 119 SER A C 1
ATOM 978 O O . SER A 1 119 ? -2.614 -1.769 -20.295 1.00 52.03 119 SER A O 1
ATOM 980 N N . LEU A 1 120 ? -2.038 0.292 -19.638 1.00 58.53 120 LEU A N 1
ATOM 981 C CA . LEU A 1 120 ? -0.691 0.242 -20.209 1.00 58.53 120 LEU A CA 1
ATOM 982 C C . LEU A 1 120 ? 0.188 -0.806 -19.515 1.00 58.53 120 LEU A C 1
ATOM 984 O O . LEU A 1 120 ? 0.871 -1.558 -20.199 1.00 58.53 120 LEU A O 1
ATOM 988 N N . ASP A 1 121 ? 0.134 -0.923 -18.187 1.00 59.97 121 ASP A N 1
ATOM 989 C CA . ASP A 1 121 ? 0.893 -1.936 -17.448 1.00 59.97 121 ASP A CA 1
ATOM 990 C C . ASP A 1 121 ? 0.390 -3.352 -17.764 1.00 59.97 121 ASP A C 1
ATOM 992 O O . ASP A 1 121 ? 1.207 -4.242 -17.997 1.00 59.97 121 ASP A O 1
ATOM 996 N N . TYR A 1 122 ? -0.930 -3.575 -17.837 1.00 55.34 122 TYR A N 1
ATOM 997 C CA . TYR A 1 122 ? -1.515 -4.889 -18.138 1.00 55.34 122 TYR A CA 1
ATOM 998 C C . TYR A 1 122 ? -1.330 -5.291 -19.607 1.00 55.34 122 TYR A C 1
ATOM 1000 O O . TYR A 1 122 ? -0.977 -6.435 -19.885 1.00 55.34 122 TYR A O 1
ATOM 1008 N N . GLU A 1 123 ? -1.506 -4.362 -20.547 1.00 56.09 123 GLU A N 1
ATOM 1009 C CA . GLU A 1 123 ? -1.366 -4.589 -21.989 1.00 56.09 123 GLU A CA 1
ATOM 1010 C C . GLU A 1 123 ? 0.104 -4.756 -22.400 1.00 56.09 123 GLU A C 1
ATOM 1012 O O . GLU A 1 123 ? 0.426 -5.647 -23.188 1.00 56.09 123 GLU A O 1
ATOM 1017 N N . VAL A 1 124 ? 1.030 -4.000 -21.795 1.00 61.81 124 VAL A N 1
ATOM 1018 C CA . VAL A 1 124 ? 2.478 -4.205 -21.972 1.00 61.81 124 VAL A CA 1
ATOM 1019 C C . VAL A 1 124 ? 2.924 -5.526 -21.338 1.00 61.81 124 VAL A C 1
ATOM 1021 O O . VAL A 1 124 ? 3.705 -6.261 -21.941 1.00 61.81 124 VAL A O 1
ATOM 1024 N N . LEU A 1 125 ? 2.419 -5.903 -20.156 1.00 55.50 125 LEU A N 1
ATOM 1025 C CA . LEU A 1 125 ? 2.724 -7.224 -19.590 1.00 55.50 125 LEU A CA 1
ATOM 1026 C C . LEU A 1 125 ? 2.180 -8.355 -20.461 1.00 55.50 125 LEU A C 1
ATOM 1028 O O . LEU A 1 125 ? 2.910 -9.311 -20.705 1.00 55.50 125 LEU A O 1
ATOM 1032 N N . LEU A 1 126 ? 0.944 -8.240 -20.949 1.00 58.62 126 LEU A N 1
ATOM 1033 C CA . LEU A 1 126 ? 0.308 -9.237 -21.810 1.00 58.62 126 LEU A CA 1
ATOM 1034 C C . LEU A 1 126 ? 1.021 -9.386 -23.146 1.00 58.62 126 LEU A C 1
ATOM 1036 O O . LEU A 1 126 ? 1.260 -10.508 -23.580 1.00 58.62 126 LEU A O 1
ATOM 1040 N N . THR A 1 127 ? 1.380 -8.282 -23.797 1.00 58.81 127 THR A N 1
ATOM 1041 C CA . THR A 1 127 ? 2.117 -8.321 -25.069 1.00 58.81 127 THR A CA 1
ATOM 1042 C C . THR A 1 127 ? 3.497 -8.951 -24.887 1.00 58.81 127 THR A C 1
ATOM 1044 O O . THR A 1 127 ? 3.881 -9.812 -25.678 1.00 58.81 127 THR A O 1
ATOM 1047 N N . LEU A 1 128 ? 4.203 -8.629 -23.797 1.00 57.31 128 LEU A N 1
ATOM 1048 C CA . LEU A 1 128 ? 5.499 -9.235 -23.482 1.00 57.31 128 LEU A CA 1
ATOM 1049 C C . LEU A 1 128 ? 5.414 -10.693 -22.997 1.00 57.31 128 LEU A C 1
ATOM 1051 O O . LEU A 1 128 ? 6.386 -11.435 -23.129 1.00 57.31 128 LEU A O 1
ATOM 1055 N N . ASP A 1 129 ? 4.311 -11.109 -22.376 1.00 58.69 129 ASP A N 1
ATOM 1056 C CA . ASP A 1 129 ? 4.095 -12.498 -21.949 1.00 58.69 129 ASP A CA 1
ATOM 1057 C C . ASP A 1 129 ? 3.672 -13.391 -23.129 1.00 58.69 129 ASP A C 1
ATOM 1059 O O . ASP A 1 129 ? 4.159 -14.514 -23.276 1.00 58.69 129 ASP A O 1
ATOM 1063 N N . LYS A 1 130 ? 2.866 -12.842 -24.048 1.00 58.12 130 LYS A N 1
ATOM 1064 C CA . LYS A 1 130 ? 2.424 -13.493 -25.290 1.00 58.12 130 LYS A CA 1
ATOM 1065 C C . LYS A 1 130 ? 3.582 -13.811 -26.241 1.00 58.12 130 LYS A C 1
ATOM 1067 O O . LYS A 1 130 ? 3.556 -14.854 -26.887 1.00 58.12 130 LYS A O 1
ATOM 1072 N N . GLU A 1 131 ? 4.611 -12.963 -26.283 1.00 58.84 131 GLU A N 1
ATOM 1073 C CA . GLU A 1 131 ? 5.871 -13.214 -27.008 1.00 58.84 131 GLU A CA 1
ATOM 1074 C C . GLU A 1 131 ? 6.642 -14.426 -26.452 1.00 58.84 131 GLU A C 1
ATOM 1076 O O . GLU A 1 131 ? 7.266 -15.172 -27.203 1.00 58.84 131 GLU A O 1
ATOM 1081 N N . LYS A 1 132 ? 6.584 -14.666 -25.135 1.00 58.34 132 LYS A N 1
ATOM 1082 C CA . LYS A 1 132 ? 7.356 -15.733 -24.480 1.00 58.34 132 LYS A CA 1
ATOM 1083 C C . LYS A 1 132 ? 6.675 -17.106 -24.552 1.00 58.34 132 LYS A C 1
ATOM 1085 O O . LYS A 1 132 ? 7.368 -18.121 -24.567 1.00 58.34 132 LYS A O 1
ATOM 1090 N N . HIS A 1 133 ? 5.343 -17.150 -24.592 1.00 55.00 133 HIS A N 1
ATOM 1091 C CA . HIS A 1 133 ? 4.561 -18.391 -24.602 1.00 55.00 133 HIS A CA 1
ATOM 1092 C C . HIS A 1 133 ? 3.441 -18.346 -25.652 1.00 55.00 133 HIS A C 1
ATOM 1094 O O . HIS A 1 133 ? 2.259 -18.381 -25.315 1.00 55.00 133 HIS A O 1
ATOM 1100 N N . GLN A 1 134 ? 3.801 -18.315 -26.939 1.00 56.34 134 GLN A N 1
ATOM 1101 C CA . GLN A 1 134 ? 2.820 -18.309 -28.036 1.00 56.34 134 GLN A CA 1
ATOM 1102 C C . GLN A 1 134 ? 1.908 -19.553 -28.079 1.00 56.34 134 GLN A C 1
ATOM 1104 O O . GLN A 1 134 ? 0.833 -19.479 -28.671 1.00 56.34 134 GLN A O 1
ATOM 1109 N N . VAL A 1 135 ? 2.307 -20.677 -27.463 1.00 57.81 135 VAL A N 1
ATOM 1110 C CA . VAL A 1 135 ? 1.599 -21.967 -27.602 1.00 57.81 135 VAL A CA 1
ATOM 1111 C C . VAL A 1 135 ? 1.108 -22.547 -26.264 1.00 57.81 135 VAL A C 1
ATOM 1113 O O . VAL A 1 135 ? 0.036 -23.146 -26.232 1.00 57.81 135 VAL A O 1
ATOM 1116 N N . ASP A 1 136 ? 1.793 -22.297 -25.140 1.00 60.03 136 ASP A N 1
ATOM 1117 C CA . ASP A 1 136 ? 1.436 -22.933 -23.856 1.00 60.03 136 ASP A CA 1
ATOM 1118 C C . ASP A 1 136 ? 0.621 -22.049 -22.891 1.00 60.03 136 ASP A C 1
ATOM 1120 O O . ASP A 1 136 ? -0.023 -22.558 -21.972 1.00 60.03 136 ASP A O 1
ATOM 1124 N N . GLY A 1 137 ? 0.622 -20.723 -23.080 1.00 66.69 137 GLY A N 1
ATOM 1125 C CA . GLY A 1 137 ? -0.015 -19.762 -22.165 1.00 66.69 137 GLY A CA 1
ATOM 1126 C C . GLY A 1 137 ? -1.506 -20.028 -21.889 1.00 66.69 137 GLY A C 1
ATOM 1127 O O . GLY A 1 137 ? -1.903 -20.085 -20.721 1.00 66.69 137 GLY A O 1
ATOM 1128 N N . PRO A 1 138 ? -2.344 -20.268 -22.920 1.00 74.62 138 PRO A N 1
ATOM 1129 C CA . PRO A 1 138 ? -3.763 -20.552 -22.719 1.00 74.62 138 PRO A CA 1
ATOM 1130 C C . PRO A 1 138 ? -3.997 -21.841 -21.925 1.00 74.62 138 PRO A C 1
ATOM 1132 O O . PRO A 1 138 ? -4.871 -21.886 -21.064 1.00 74.62 138 PRO A O 1
ATOM 1135 N N . ILE A 1 139 ? -3.197 -22.882 -22.172 1.00 77.94 139 ILE A N 1
ATOM 1136 C CA . ILE A 1 139 ? -3.347 -24.188 -21.519 1.00 77.94 139 ILE A CA 1
ATOM 1137 C C . ILE A 1 139 ? -3.040 -24.060 -20.025 1.00 77.94 139 ILE A C 1
ATOM 1139 O O . ILE A 1 139 ? -3.835 -24.507 -19.196 1.00 77.94 139 ILE A O 1
ATOM 1143 N N . TYR A 1 140 ? -1.946 -23.383 -19.664 1.00 79.88 140 TYR A N 1
ATOM 1144 C CA . TYR A 1 140 ? -1.613 -23.138 -18.261 1.00 79.88 140 TYR A CA 1
ATOM 1145 C C . TYR A 1 140 ? -2.680 -22.313 -17.540 1.00 79.88 140 TYR A C 1
ATOM 1147 O O . TYR A 1 140 ? -3.002 -22.631 -16.399 1.00 79.88 140 TYR A O 1
ATOM 1155 N N . TYR A 1 141 ? -3.276 -21.311 -18.195 1.00 78.88 141 TYR A N 1
ATOM 1156 C CA . TYR A 1 141 ? -4.371 -20.526 -17.617 1.00 78.88 141 TYR A CA 1
ATOM 1157 C C . TYR A 1 141 ? -5.572 -21.403 -17.239 1.00 78.88 141 TYR A C 1
ATOM 1159 O O . TYR A 1 141 ? -6.063 -21.322 -16.113 1.00 78.88 141 TYR A O 1
ATOM 1167 N N . TYR A 1 142 ? -6.020 -22.285 -18.137 1.00 84.62 142 TYR A N 1
ATOM 1168 C CA . TYR A 1 142 ? -7.156 -23.169 -17.854 1.00 84.62 142 TYR A CA 1
ATOM 1169 C C . TYR A 1 142 ? -6.826 -24.237 -16.810 1.00 84.62 142 TYR A C 1
ATOM 1171 O O . TYR A 1 142 ? -7.657 -24.517 -15.944 1.00 84.62 142 TYR A O 1
ATOM 1179 N N . VAL A 1 143 ? -5.615 -24.800 -16.838 1.00 87.69 143 VAL A N 1
ATOM 1180 C CA . VAL A 1 143 ? -5.161 -25.770 -15.831 1.00 87.69 143 VAL A CA 1
ATOM 1181 C C . VAL A 1 143 ? -5.065 -25.109 -14.455 1.00 87.69 143 VAL A C 1
ATOM 1183 O O . VAL A 1 143 ? -5.604 -25.632 -13.482 1.00 87.69 143 VAL A O 1
ATOM 1186 N N . PHE A 1 144 ? -4.449 -23.930 -14.366 1.00 84.75 144 PHE A N 1
ATOM 1187 C CA . PHE A 1 144 ? -4.296 -23.195 -13.114 1.00 84.75 144 PHE A CA 1
ATOM 1188 C C . PHE A 1 144 ? -5.641 -22.718 -12.557 1.00 84.75 144 PHE A C 1
ATOM 1190 O O . PHE A 1 144 ? -5.908 -22.905 -11.372 1.00 84.75 144 PHE A O 1
ATOM 1197 N N . ASN A 1 145 ? -6.536 -22.195 -13.401 1.00 83.62 145 ASN A N 1
ATOM 1198 C CA . ASN A 1 145 ? -7.889 -21.838 -12.971 1.00 83.62 145 ASN A CA 1
ATOM 1199 C C . ASN A 1 145 ? -8.675 -23.054 -12.488 1.00 83.62 145 ASN A C 1
ATOM 1201 O O . ASN A 1 145 ? -9.354 -22.967 -11.469 1.00 83.62 145 ASN A O 1
ATOM 1205 N N . SER A 1 146 ? -8.546 -24.201 -13.156 1.00 91.62 146 SER A N 1
ATOM 1206 C CA . SER A 1 146 ? -9.181 -25.441 -12.698 1.00 91.62 146 SER A CA 1
ATOM 1207 C C . SER A 1 146 ? -8.665 -25.853 -11.316 1.00 91.62 146 SER A C 1
ATOM 1209 O O . SER A 1 146 ? -9.462 -26.173 -10.437 1.00 91.62 146 SER A O 1
ATOM 1211 N N . LEU A 1 147 ? -7.351 -25.763 -11.079 1.00 91.94 147 LEU A N 1
ATOM 1212 C CA . LEU A 1 147 ? -6.749 -26.036 -9.770 1.00 91.94 147 LEU A CA 1
ATOM 1213 C C . LEU A 1 147 ? -7.236 -25.064 -8.686 1.00 91.94 147 LEU A C 1
ATOM 1215 O O . LEU A 1 147 ? -7.538 -25.496 -7.573 1.00 91.94 147 LEU A O 1
ATOM 1219 N N . LEU A 1 148 ? -7.365 -23.773 -9.007 1.00 90.94 148 LEU A N 1
ATOM 1220 C CA . LEU A 1 148 ? -7.914 -22.769 -8.093 1.00 90.94 148 LEU A CA 1
ATOM 1221 C C . LEU A 1 148 ? -9.374 -23.062 -7.733 1.00 90.94 148 LEU A C 1
ATOM 1223 O O . LEU A 1 148 ? -9.734 -22.991 -6.558 1.00 90.94 148 LEU A O 1
ATOM 1227 N N . TYR A 1 149 ? -10.202 -23.444 -8.708 1.00 93.19 149 TYR A N 1
ATOM 1228 C CA . TYR A 1 149 ? -11.581 -23.857 -8.446 1.00 93.19 149 TYR A CA 1
ATOM 1229 C C . TYR A 1 149 ? -11.644 -25.113 -7.572 1.00 93.19 149 TYR A C 1
ATOM 1231 O O . TYR A 1 149 ? -12.426 -25.147 -6.623 1.00 93.19 149 TYR A O 1
ATOM 1239 N N . CYS A 1 150 ? -10.797 -26.118 -7.817 1.00 93.69 150 CYS A N 1
ATOM 1240 C CA . CYS A 1 150 ? -10.708 -27.298 -6.955 1.00 93.69 150 CYS A CA 1
ATOM 1241 C C . CYS A 1 150 ? -10.330 -26.928 -5.513 1.00 93.69 150 CYS A C 1
ATOM 1243 O O . CYS A 1 150 ? -10.950 -27.419 -4.570 1.00 93.69 150 CYS A O 1
ATOM 1245 N N . LEU A 1 151 ? -9.355 -26.034 -5.331 1.00 92.19 151 LEU A N 1
ATOM 1246 C CA . LEU A 1 151 ? -8.928 -25.566 -4.012 1.00 92.19 151 LEU A CA 1
ATOM 1247 C C . LEU A 1 151 ? -10.038 -24.780 -3.305 1.00 92.19 151 LEU A C 1
ATOM 1249 O O . LEU A 1 151 ? -10.276 -24.995 -2.118 1.00 92.19 151 LEU A O 1
ATOM 1253 N N . LEU A 1 152 ? -10.761 -23.925 -4.030 1.00 92.94 152 LEU A N 1
ATOM 1254 C CA . LEU A 1 152 ? -11.910 -23.188 -3.507 1.00 92.94 152 LEU A CA 1
ATOM 1255 C C . LEU A 1 152 ? -13.023 -24.138 -3.044 1.00 92.94 152 LEU A C 1
ATOM 1257 O O . LEU A 1 152 ? -13.532 -23.989 -1.935 1.00 92.94 152 LEU A O 1
ATOM 1261 N N . VAL A 1 153 ? -13.377 -25.138 -3.857 1.00 95.25 153 VAL A N 1
ATOM 1262 C CA . VAL A 1 153 ? -14.390 -26.147 -3.502 1.00 95.25 153 VAL A CA 1
ATOM 1263 C C . VAL A 1 153 ? -13.963 -26.930 -2.264 1.00 95.25 153 VAL A C 1
ATOM 1265 O O . VAL A 1 153 ? -14.770 -27.116 -1.353 1.00 95.25 153 VAL A O 1
ATOM 1268 N N . MET A 1 154 ? -12.690 -27.329 -2.183 1.00 92.75 154 MET A N 1
ATOM 1269 C CA . MET A 1 154 ? -12.143 -27.969 -0.987 1.00 92.75 154 MET A CA 1
ATOM 1270 C C . MET A 1 154 ? -12.258 -27.047 0.228 1.00 92.75 154 MET A C 1
ATOM 1272 O O . MET A 1 154 ? -12.756 -27.468 1.265 1.00 92.75 154 MET A O 1
ATOM 1276 N N . HIS A 1 155 ? -11.884 -25.776 0.109 1.00 92.38 155 HIS A N 1
ATOM 1277 C CA . HIS A 1 155 ? -11.964 -24.829 1.217 1.00 92.38 155 HIS A CA 1
ATOM 1278 C C . HIS A 1 155 ? -13.407 -24.626 1.707 1.00 92.38 155 HIS A C 1
ATOM 1280 O O . HIS A 1 155 ? -13.651 -24.608 2.913 1.00 92.38 155 HIS A O 1
ATOM 1286 N N . ILE A 1 156 ? -14.379 -24.539 0.792 1.00 94.50 156 ILE A N 1
ATOM 1287 C CA . ILE A 1 156 ? -15.809 -24.474 1.129 1.00 94.50 156 ILE A CA 1
ATOM 1288 C C . ILE A 1 156 ? -16.246 -25.758 1.842 1.00 94.50 156 ILE A C 1
ATOM 1290 O O . ILE A 1 156 ? -16.913 -25.692 2.872 1.00 94.50 156 ILE A O 1
ATOM 1294 N N . TYR A 1 157 ? -15.843 -26.927 1.343 1.00 94.31 157 TYR A N 1
ATOM 1295 C CA . TYR A 1 157 ? -16.177 -28.214 1.951 1.00 94.31 157 TYR A CA 1
ATOM 1296 C C . TYR A 1 157 ? -15.612 -28.358 3.373 1.00 94.31 157 TYR A C 1
ATOM 1298 O O . TYR A 1 157 ? -16.344 -28.709 4.300 1.00 94.31 157 TYR A O 1
ATOM 1306 N N . TRP A 1 158 ? -14.335 -28.028 3.570 1.00 90.06 158 TRP A N 1
ATOM 1307 C CA . TRP A 1 158 ? -13.686 -28.025 4.882 1.00 90.06 158 TRP A CA 1
ATOM 1308 C C . TRP A 1 158 ? -14.339 -27.026 5.836 1.00 90.06 158 TRP A C 1
ATOM 1310 O O . TRP A 1 158 ? -14.594 -27.362 6.991 1.00 90.06 158 TRP A O 1
ATOM 1320 N N . TRP A 1 159 ? -14.683 -25.831 5.354 1.00 94.81 159 TRP A N 1
ATOM 1321 C CA . TRP A 1 159 ? -15.402 -24.839 6.149 1.00 94.81 159 TRP A CA 1
ATOM 1322 C C . TRP A 1 159 ? -16.781 -25.352 6.585 1.00 94.81 159 TRP A C 1
ATOM 1324 O O . TRP A 1 159 ? -17.141 -25.226 7.754 1.00 94.81 159 TRP A O 1
ATOM 1334 N N . VAL A 1 160 ? -17.519 -26.021 5.693 1.00 92.50 160 VAL A N 1
ATOM 1335 C CA . VAL A 1 160 ? -18.800 -26.668 6.020 1.00 92.50 160 VAL A CA 1
ATOM 1336 C C . VAL A 1 160 ? -18.617 -27.795 7.041 1.00 92.50 160 VAL A C 1
ATOM 1338 O O . VAL A 1 160 ? -19.420 -27.904 7.968 1.00 92.50 160 VAL A O 1
ATOM 1341 N N . LEU A 1 161 ? -17.573 -28.621 6.928 1.00 89.25 161 LEU A N 1
ATOM 1342 C CA . LEU A 1 161 ? -17.274 -29.665 7.916 1.00 89.25 161 LEU A CA 1
ATOM 1343 C C . LEU A 1 161 ? -16.947 -29.081 9.294 1.00 89.25 161 LEU A C 1
ATOM 1345 O O . LEU A 1 161 ? -17.508 -29.533 10.293 1.00 89.25 161 LEU A O 1
ATOM 1349 N N . ILE A 1 162 ? -16.095 -28.056 9.347 1.00 90.50 162 ILE A N 1
ATOM 1350 C CA . ILE A 1 162 ? -15.738 -27.357 10.588 1.00 90.50 162 ILE A CA 1
ATOM 1351 C C . ILE A 1 162 ? -16.983 -26.717 11.202 1.00 90.50 162 ILE A C 1
ATOM 1353 O O . ILE A 1 162 ? -17.240 -26.895 12.390 1.00 90.50 162 ILE A O 1
ATOM 1357 N N . PHE A 1 163 ? -17.813 -26.051 10.396 1.00 91.31 163 PHE A N 1
ATOM 1358 C CA . PHE A 1 163 ? -19.066 -25.459 10.855 1.00 91.31 163 PHE A CA 1
ATOM 1359 C C . PHE A 1 163 ? -20.019 -26.518 11.425 1.00 91.31 163 PHE A C 1
ATOM 1361 O O . PHE A 1 163 ? -20.562 -26.344 12.514 1.00 91.31 163 PHE A O 1
ATOM 1368 N N . ARG A 1 164 ? -20.172 -27.667 10.753 1.00 88.00 164 ARG A N 1
ATOM 1369 C CA . ARG A 1 164 ? -20.979 -28.788 11.263 1.00 88.00 164 ARG A CA 1
ATOM 1370 C C . ARG A 1 164 ? -20.428 -29.351 12.573 1.00 88.00 164 ARG A C 1
ATOM 1372 O O . ARG A 1 164 ? -21.220 -29.727 13.435 1.00 88.00 164 ARG A O 1
ATOM 1379 N N . MET A 1 165 ? -19.108 -29.413 12.734 1.00 86.12 165 MET A N 1
ATOM 1380 C CA . MET A 1 165 ? -18.474 -29.886 13.966 1.00 86.12 165 MET A CA 1
ATOM 1381 C C . MET A 1 165 ? -18.657 -28.888 15.119 1.00 86.12 165 MET A C 1
ATOM 1383 O O . MET A 1 165 ? -19.027 -29.296 16.217 1.00 86.12 165 MET A O 1
ATOM 1387 N N . LEU A 1 166 ? -18.508 -27.587 14.854 1.00 85.69 166 LEU A N 1
ATOM 1388 C CA . LEU A 1 166 ? -18.748 -26.513 15.823 1.00 85.69 166 LEU A CA 1
ATOM 1389 C C . LEU A 1 166 ? -20.211 -26.465 16.274 1.00 85.69 166 LEU A C 1
ATOM 1391 O O . LEU A 1 166 ? -20.482 -26.390 17.468 1.00 85.69 166 LEU A O 1
ATOM 1395 N N . VAL A 1 167 ? -21.167 -26.577 15.345 1.00 83.88 167 VAL A N 1
ATOM 1396 C CA . VAL A 1 167 ? -22.600 -26.624 15.681 1.00 83.88 167 VAL A CA 1
ATOM 1397 C C . VAL A 1 167 ? -22.911 -27.831 16.566 1.00 83.88 167 VAL A C 1
ATOM 1399 O O . VAL A 1 167 ? -23.619 -27.683 17.562 1.00 83.88 167 VAL A O 1
ATOM 1402 N N . LYS A 1 168 ? -22.336 -29.006 16.264 1.00 81.00 168 LYS A N 1
ATOM 1403 C CA . LYS A 1 168 ? -22.465 -30.195 17.122 1.00 81.00 168 LYS A CA 1
ATOM 1404 C C . LYS A 1 168 ? -21.864 -29.973 18.514 1.00 81.00 168 LYS A C 1
ATOM 1406 O O . LYS A 1 168 ? -22.497 -30.343 19.496 1.00 81.00 168 LYS A O 1
ATOM 1411 N N . GLN A 1 169 ? -20.693 -29.343 18.620 1.00 77.12 169 GLN A N 1
ATOM 1412 C CA . GLN A 1 169 ? -20.055 -29.035 19.907 1.00 77.12 169 GLN A CA 1
ATOM 1413 C C . GLN A 1 169 ? -20.856 -28.019 20.742 1.00 77.12 169 GLN A C 1
ATOM 1415 O O . GLN A 1 169 ? -20.966 -28.177 21.958 1.00 77.12 169 GLN A O 1
ATOM 1420 N N . ILE A 1 170 ? -21.471 -27.020 20.100 1.00 80.38 170 ILE A N 1
ATOM 1421 C CA . ILE A 1 170 ? -22.324 -26.018 20.762 1.00 80.38 170 ILE A CA 1
ATOM 1422 C C . ILE A 1 170 ? -23.643 -26.649 21.234 1.00 80.38 170 ILE A C 1
ATOM 1424 O O . ILE A 1 170 ? -24.068 -26.411 22.365 1.00 80.38 170 ILE A O 1
ATOM 1428 N N . GLN A 1 171 ? -24.273 -27.497 20.411 1.00 75.38 171 GLN A N 1
ATOM 1429 C CA . GLN A 1 171 ? -25.495 -28.227 20.782 1.00 75.38 171 GLN A CA 1
ATOM 1430 C C . GLN A 1 171 ? -25.247 -29.261 21.892 1.00 75.38 171 GLN A C 1
ATOM 1432 O O . GLN A 1 171 ? -26.111 -29.458 22.742 1.00 75.38 171 GLN A O 1
ATOM 1437 N N . ALA A 1 172 ? -24.055 -29.865 21.937 1.00 69.69 172 ALA A N 1
ATOM 1438 C CA . ALA A 1 172 ? -23.636 -30.799 22.986 1.00 69.69 172 ALA A CA 1
ATOM 1439 C C . ALA A 1 172 ? -23.248 -30.123 24.320 1.00 69.69 172 ALA A C 1
ATOM 1441 O O . ALA A 1 172 ? -22.837 -30.807 25.259 1.00 69.69 172 ALA A O 1
ATOM 1442 N N . ARG A 1 173 ? -23.379 -28.790 24.426 1.00 62.47 173 ARG A N 1
ATOM 1443 C CA . ARG A 1 173 ? -23.208 -28.000 25.659 1.00 62.47 173 ARG A CA 1
ATOM 1444 C C . ARG A 1 173 ? -21.928 -28.329 26.451 1.00 62.47 173 ARG A C 1
ATOM 1446 O O . ARG A 1 173 ? -21.943 -28.326 27.678 1.00 62.47 173 ARG A O 1
ATOM 1453 N N . GLY A 1 174 ? -20.828 -28.617 25.753 1.00 60.25 174 GLY A N 1
ATOM 1454 C CA . GLY A 1 174 ? -19.522 -28.849 26.377 1.00 60.25 174 GLY A CA 1
ATOM 1455 C C . GLY A 1 174 ? -19.333 -30.198 27.082 1.00 60.25 174 GLY A C 1
ATOM 1456 O O . GLY A 1 174 ? -18.346 -30.344 27.797 1.00 60.25 174 GLY A O 1
ATOM 1457 N N . LYS A 1 175 ? -20.201 -31.203 26.883 1.00 56.38 175 LYS A N 1
ATOM 1458 C CA . LYS A 1 175 ? -19.868 -32.584 27.278 1.00 56.38 175 LYS A CA 1
ATOM 1459 C C . LYS A 1 175 ? -18.904 -33.187 26.254 1.00 56.38 175 LYS A C 1
ATOM 1461 O O . LYS A 1 175 ? -19.317 -33.804 25.276 1.00 56.38 175 LYS A O 1
ATOM 1466 N N .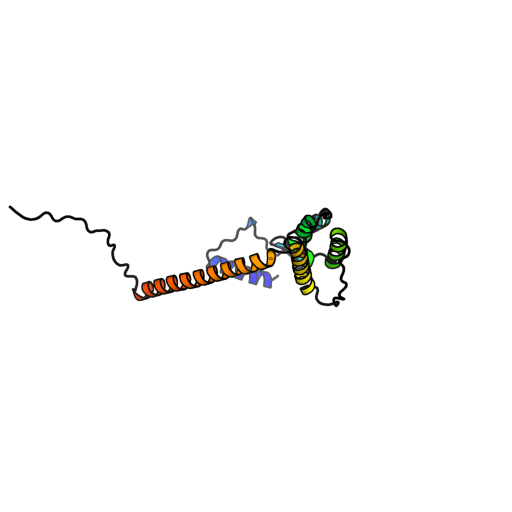 VAL A 1 176 ? -17.612 -32.952 26.471 1.00 58.88 176 VAL A N 1
ATOM 1467 C CA . VAL A 1 176 ? -16.538 -33.787 25.922 1.00 58.88 176 VAL A CA 1
ATOM 1468 C C . VAL A 1 176 ? -16.814 -35.204 26.422 1.00 58.88 176 VAL A C 1
ATOM 1470 O O . VAL A 1 176 ? -16.885 -35.417 27.628 1.00 58.88 176 VAL A O 1
ATOM 1473 N N . SER A 1 177 ? -17.092 -36.138 25.512 1.00 54.53 177 SER A N 1
ATOM 1474 C CA . SER A 1 177 ? -17.206 -37.555 25.861 1.00 54.53 177 SER A CA 1
ATOM 1475 C C . SER A 1 177 ? -15.901 -37.983 26.520 1.00 54.53 177 SER A C 1
ATOM 1477 O O . SER A 1 177 ? -14.843 -37.768 25.928 1.00 54.53 177 SER A O 1
ATOM 1479 N N . GLU A 1 178 ? -15.995 -38.519 27.736 1.00 51.00 178 GLU A N 1
ATOM 1480 C CA . GLU A 1 178 ? -14.860 -39.026 28.502 1.00 51.00 178 GLU A CA 1
ATOM 1481 C C . GLU A 1 178 ? -14.026 -39.996 27.658 1.00 51.00 178 GLU A C 1
ATOM 1483 O O . GLU A 1 178 ? -14.550 -40.774 26.855 1.00 51.00 178 GLU A O 1
ATOM 1488 N N . ASP A 1 179 ? -12.712 -39.859 27.805 1.00 52.66 179 ASP A N 1
ATOM 1489 C CA . ASP A 1 179 ? -11.685 -40.597 27.087 1.00 52.66 179 ASP A CA 1
ATOM 1490 C C . ASP A 1 179 ? -11.932 -42.113 27.101 1.00 52.66 179 ASP A C 1
ATOM 1492 O O . ASP A 1 179 ? -11.953 -42.751 28.148 1.00 52.66 179 ASP A O 1
ATOM 1496 N N . VAL A 1 180 ? -11.970 -42.720 25.912 1.00 54.16 180 VAL A N 1
ATOM 1497 C CA . VAL A 1 180 ? -11.962 -44.184 25.683 1.00 54.16 180 VAL A CA 1
ATOM 1498 C C . VAL A 1 180 ? -10.565 -44.786 25.965 1.00 54.16 180 VAL A C 1
ATOM 1500 O O . VAL A 1 180 ? -10.171 -45.789 25.382 1.00 54.16 180 VAL A O 1
ATOM 1503 N N . ARG A 1 181 ? -9.741 -44.146 26.806 1.00 55.22 181 ARG A N 1
ATOM 1504 C CA . ARG A 1 181 ? -8.328 -44.520 27.009 1.00 55.22 181 ARG A CA 1
ATOM 1505 C C . ARG A 1 181 ? -7.969 -44.945 28.436 1.00 55.22 181 ARG A C 1
ATOM 1507 O O . ARG A 1 181 ? -6.786 -45.098 28.720 1.00 55.22 181 ARG A O 1
ATOM 1514 N N . SER A 1 182 ? -8.952 -45.177 29.297 1.00 52.97 182 SER A N 1
ATOM 1515 C CA . SER A 1 182 ? -8.718 -45.743 30.628 1.00 52.97 182 SER A CA 1
ATOM 1516 C C . SER A 1 182 ? -9.695 -46.879 30.892 1.00 52.97 182 SER A C 1
ATOM 1518 O O . SER A 1 182 ? -10.613 -46.728 31.687 1.00 52.97 182 SER A O 1
ATOM 1520 N N . ASP A 1 183 ? -9.499 -47.999 30.202 1.00 49.88 183 ASP A N 1
ATOM 1521 C CA . ASP A 1 183 ? -9.902 -49.290 30.754 1.00 49.88 183 ASP A CA 1
ATOM 1522 C C . ASP A 1 183 ? -8.598 -49.950 31.206 1.00 49.88 183 ASP A C 1
ATOM 1524 O O . ASP A 1 183 ? -7.839 -50.510 30.414 1.00 49.88 183 ASP A O 1
ATOM 1528 N N . SER A 1 184 ? -8.230 -49.669 32.454 1.00 55.69 184 SER A N 1
ATOM 1529 C CA . SER A 1 184 ? -7.193 -50.404 33.164 1.00 55.69 184 SER A CA 1
ATOM 1530 C C . SER A 1 184 ? -7.767 -51.780 33.469 1.00 55.69 184 SER A C 1
ATOM 1532 O O . SER A 1 184 ? -8.680 -51.888 34.284 1.00 55.69 184 SER A O 1
ATOM 1534 N N . GLU A 1 185 ? -7.253 -52.793 32.778 1.00 56.56 185 GLU A N 1
ATOM 1535 C CA . GLU A 1 185 ? -7.469 -54.203 33.088 1.00 56.56 185 GLU A CA 1
ATOM 1536 C C . GLU A 1 185 ? -6.949 -54.487 34.504 1.00 56.56 185 GLU A C 1
ATOM 1538 O O . GLU A 1 185 ? -5.760 -54.716 34.690 1.00 56.56 185 GLU A O 1
ATOM 1543 N N . ASP A 1 186 ? -7.841 -54.447 35.489 1.00 56.69 186 ASP A N 1
ATOM 1544 C CA . ASP A 1 186 ? -7.651 -55.036 36.812 1.00 56.69 186 ASP A CA 1
ATOM 1545 C C . ASP A 1 186 ? -8.983 -55.680 37.219 1.00 56.69 186 ASP A C 1
ATOM 1547 O O . ASP A 1 186 ? -9.821 -55.038 37.845 1.00 56.69 186 ASP A O 1
ATOM 1551 N N . GLU A 1 187 ? -9.176 -56.948 36.853 1.00 51.38 187 GLU A N 1
ATOM 1552 C CA . GLU A 1 187 ? -10.011 -57.882 37.617 1.00 51.38 187 GLU A CA 1
ATOM 1553 C C . GLU A 1 187 ? -9.302 -59.243 37.659 1.00 51.38 187 GLU A C 1
ATOM 1555 O O . GLU A 1 187 ? -9.471 -60.108 36.798 1.00 51.38 187 GLU A O 1
ATOM 1560 N N . ASP A 1 188 ? -8.464 -59.396 38.685 1.00 53.97 188 ASP A N 1
ATOM 1561 C CA . ASP A 1 188 ? -8.325 -60.661 39.398 1.00 53.97 188 ASP A CA 1
ATOM 1562 C C . ASP A 1 188 ? -9.672 -60.962 40.075 1.00 53.97 188 ASP A C 1
ATOM 1564 O O . ASP A 1 188 ? -10.043 -60.233 40.990 1.00 53.97 188 ASP A O 1
ATOM 1568 N N . GLU A 1 189 ? -10.380 -62.025 39.674 1.00 51.47 189 GLU A N 1
ATOM 1569 C CA . GLU A 1 189 ? -11.030 -62.954 40.616 1.00 51.47 189 GLU A CA 1
ATOM 1570 C C . GLU A 1 189 ? -11.664 -64.188 39.930 1.00 51.47 189 GLU A C 1
ATOM 1572 O O . GLU A 1 189 ? -12.320 -64.087 38.894 1.00 51.47 189 GLU A O 1
ATOM 1577 N N . HIS A 1 190 ? -11.507 -65.328 40.623 1.00 51.00 190 HIS A N 1
ATOM 1578 C CA . HIS A 1 190 ? -12.123 -66.665 40.472 1.00 51.00 190 HIS A CA 1
ATOM 1579 C C . HIS A 1 190 ? -11.527 -67.631 39.425 1.00 51.00 190 HIS A C 1
ATOM 1581 O O . HIS A 1 190 ? -11.267 -67.259 38.290 1.00 51.00 190 HIS A O 1
ATOM 1587 N N . GLU A 1 191 ? -11.333 -68.931 39.674 1.00 44.81 191 GLU A N 1
ATOM 1588 C CA . GLU A 1 191 ? -11.534 -69.834 40.821 1.00 44.81 191 GLU A CA 1
ATOM 1589 C C . GLU A 1 191 ? -10.832 -71.166 40.467 1.00 44.81 191 GLU A C 1
ATOM 1591 O O . GLU A 1 191 ? -10.884 -71.566 39.303 1.00 44.81 191 GLU A O 1
ATOM 1596 N N . ASP A 1 192 ? -10.170 -71.808 41.439 1.00 47.53 192 ASP A N 1
ATOM 1597 C CA . ASP A 1 192 ? -10.160 -73.268 41.712 1.00 47.53 192 ASP A CA 1
ATOM 1598 C C . ASP A 1 192 ? -9.267 -73.598 42.929 1.00 47.53 192 ASP A C 1
ATOM 1600 O O . ASP A 1 192 ? -8.079 -73.191 42.949 1.00 47.53 192 ASP A O 1
#

Radius of gyration: 30.89 Å; Cα contacts (8 Å, |Δi|>4): 67; chains: 1; bounding box: 46×97×77 Å